Protein AF-A0A7S1G397-F1 (afdb_monomer_lite)

Radius of gyration: 20.43 Å; chains: 1; bounding box: 47×47×56 Å

Foldseek 3Di:
DCLVVVLVVLVVQVVVVHAAAEEDEPPKDFPVVCVVCVVPAADPVSAGEDDPVSLVVVLVVLLVVCVSPVSHQAYEYDQPPGDCPVVVRMDHHHNCVPPDDLVVVLVSLQVNLQSSCCRACVVSVHAYAYEQAHQPPPRQQDLVSVCSNPVSHDEDPRYEYEHEQFSHFQDPQGAGRPNALDDDYAYEYEEEQLPPPPCSLPDDDACQCCQAQRDCVNDPPRRDHCVVRLPRPNYDYYDYNLHDGPDDDPDDPDDSPSSQLSVQLCCVCVVVSNPQPSQLSSLVSCCVRVVDDSVPDPRDD

Structure (mmCIF, N/CA/C/O backbone):
data_AF-A0A7S1G397-F1
#
_entry.id   AF-A0A7S1G397-F1
#
loop_
_atom_site.group_PDB
_atom_site.id
_atom_site.type_symbol
_atom_site.label_atom_id
_atom_site.label_alt_id
_atom_site.label_comp_id
_atom_site.label_asym_id
_atom_site.label_entity_id
_atom_site.label_seq_id
_atom_site.pdbx_PDB_ins_code
_atom_site.Cartn_x
_atom_site.Cartn_y
_atom_site.Cartn_z
_atom_site.occupancy
_atom_site.B_iso_or_equiv
_atom_site.auth_seq_id
_atom_site.auth_comp_id
_atom_site.auth_asym_id
_atom_site.auth_atom_id
_atom_site.pdbx_PDB_model_num
ATOM 1 N N . ALA A 1 1 ? 1.829 -27.858 -8.724 1.00 51.81 1 ALA A N 1
ATOM 2 C CA . ALA A 1 1 ? 2.443 -26.725 -9.451 1.00 51.81 1 ALA A CA 1
ATOM 3 C C . ALA A 1 1 ? 1.849 -25.428 -8.905 1.00 51.81 1 ALA A C 1
ATOM 5 O O . ALA A 1 1 ? 0.637 -25.400 -8.737 1.00 51.81 1 ALA A O 1
ATOM 6 N N . MET A 1 2 ? 2.656 -24.408 -8.581 1.00 57.28 2 MET A N 1
ATOM 7 C CA . MET A 1 2 ? 2.243 -23.203 -7.822 1.00 57.28 2 MET A CA 1
ATOM 8 C C . MET A 1 2 ? 0.931 -22.538 -8.285 1.00 57.28 2 MET A C 1
ATOM 10 O O . MET A 1 2 ? 0.184 -22.051 -7.442 1.00 57.28 2 MET A O 1
ATOM 14 N N . GLY A 1 3 ? 0.593 -22.595 -9.581 1.00 63.75 3 GLY A N 1
ATOM 15 C CA . GLY A 1 3 ? -0.668 -22.051 -10.109 1.00 63.75 3 GLY A CA 1
ATOM 16 C C . GLY A 1 3 ? -1.933 -22.643 -9.473 1.00 63.75 3 GLY A C 1
ATOM 17 O O . GLY A 1 3 ? -2.857 -21.898 -9.183 1.00 63.75 3 GLY A O 1
ATOM 18 N N . VAL A 1 4 ? -1.935 -23.941 -9.133 1.00 71.12 4 VAL A N 1
ATOM 19 C CA . VAL A 1 4 ? -3.068 -24.586 -8.432 1.00 71.12 4 VAL A CA 1
ATOM 20 C C . VAL A 1 4 ? -3.283 -23.970 -7.042 1.00 71.12 4 VAL A C 1
ATOM 22 O O . VAL A 1 4 ? -4.409 -23.907 -6.559 1.00 71.12 4 VAL A O 1
ATOM 25 N N . GLY A 1 5 ? -2.212 -23.490 -6.400 1.00 89.25 5 GLY A N 1
ATOM 26 C CA . GLY A 1 5 ? -2.283 -22.841 -5.092 1.00 89.25 5 GLY A CA 1
ATOM 27 C C . GLY A 1 5 ? -2.899 -21.443 -5.153 1.00 89.25 5 GLY A C 1
ATOM 28 O O . GLY A 1 5 ? -3.725 -21.119 -4.301 1.00 89.25 5 GLY A O 1
ATOM 29 N N . ILE A 1 6 ? -2.534 -20.651 -6.168 1.00 91.75 6 ILE A N 1
ATOM 30 C CA . ILE A 1 6 ? -3.067 -19.295 -6.378 1.00 91.75 6 ILE A CA 1
ATOM 31 C C . ILE A 1 6 ? -4.538 -19.362 -6.796 1.00 91.75 6 ILE A C 1
ATOM 33 O O . ILE A 1 6 ? -5.366 -18.716 -6.161 1.00 91.75 6 ILE A O 1
ATOM 37 N N . ASP A 1 7 ? -4.885 -20.208 -7.773 1.00 94.75 7 ASP A N 1
ATOM 38 C CA . ASP A 1 7 ? -6.275 -20.395 -8.215 1.00 94.75 7 ASP A CA 1
ATOM 39 C C . ASP A 1 7 ? -7.179 -20.816 -7.033 1.00 94.75 7 ASP A C 1
ATOM 41 O O . ASP A 1 7 ? -8.273 -20.284 -6.841 1.00 94.75 7 ASP A O 1
ATOM 45 N N . ALA A 1 8 ? -6.692 -21.714 -6.167 1.00 95.62 8 ALA A N 1
ATOM 46 C CA . ALA A 1 8 ? -7.412 -22.112 -4.959 1.00 95.62 8 ALA A CA 1
ATOM 47 C C . ALA A 1 8 ? -7.496 -20.995 -3.901 1.00 95.62 8 ALA A C 1
ATOM 49 O O . ALA A 1 8 ? -8.475 -20.939 -3.161 1.00 95.62 8 ALA A O 1
ATOM 50 N N . ALA A 1 9 ? -6.485 -20.128 -3.784 1.00 94.81 9 ALA A N 1
ATOM 51 C CA . ALA A 1 9 ? -6.515 -18.992 -2.862 1.00 94.81 9 ALA A CA 1
ATOM 52 C C . ALA A 1 9 ? -7.550 -17.946 -3.291 1.00 94.81 9 ALA A C 1
ATOM 54 O O . ALA A 1 9 ? -8.346 -17.522 -2.455 1.00 94.81 9 ALA A O 1
ATOM 55 N N . ILE A 1 10 ? -7.596 -17.633 -4.589 1.00 97.12 10 ILE A N 1
ATOM 56 C CA . ILE A 1 10 ? -8.613 -16.771 -5.201 1.00 97.12 10 ILE A CA 1
ATOM 57 C C . ILE A 1 10 ? -10.009 -17.339 -4.925 1.00 97.12 10 ILE A C 1
ATOM 59 O O . ILE A 1 10 ? -10.848 -16.666 -4.333 1.00 97.12 10 ILE A O 1
ATOM 63 N N . ALA A 1 11 ? -10.237 -18.615 -5.256 1.00 97.12 11 ALA A N 1
ATOM 64 C CA . ALA A 1 11 ? -11.539 -19.248 -5.055 1.00 97.12 11 ALA A CA 1
ATOM 65 C C . ALA A 1 11 ? -11.987 -19.234 -3.583 1.00 97.12 11 ALA A C 1
ATOM 67 O O . ALA A 1 11 ? -13.161 -19.002 -3.299 1.00 97.12 11 ALA A O 1
ATOM 68 N N . ARG A 1 12 ? -11.065 -19.454 -2.632 1.00 97.12 12 ARG A N 1
ATOM 69 C CA . ARG A 1 12 ? -11.372 -19.375 -1.194 1.00 97.12 12 ARG A CA 1
ATOM 70 C C . ARG A 1 12 ? -11.740 -17.959 -0.752 1.00 97.12 12 ARG A C 1
ATOM 72 O O . ARG A 1 12 ? -12.672 -17.819 0.032 1.00 97.12 12 ARG A O 1
ATOM 79 N N . ALA A 1 13 ? -11.023 -16.943 -1.230 1.00 97.38 13 ALA A N 1
ATOM 80 C CA . ALA A 1 13 ? -11.313 -15.545 -0.916 1.00 97.38 13 ALA A CA 1
ATOM 81 C C . ALA A 1 13 ? -12.704 -15.146 -1.428 1.00 97.38 13 ALA A C 1
ATOM 83 O O . ALA A 1 13 ? -13.550 -14.705 -0.651 1.00 97.38 13 ALA A O 1
ATOM 84 N N . HIS A 1 14 ? -12.994 -15.435 -2.698 1.00 98.00 14 HIS A N 1
ATOM 85 C CA . HIS A 1 14 ? -14.296 -15.140 -3.299 1.00 98.00 14 HIS A CA 1
ATOM 86 C C . HIS A 1 14 ? -15.441 -15.915 -2.639 1.00 98.00 14 HIS A C 1
ATOM 88 O O . HIS A 1 14 ? -16.502 -15.344 -2.403 1.00 98.00 14 HIS A O 1
ATOM 94 N N . ALA A 1 15 ? -15.229 -17.179 -2.255 1.00 98.12 15 ALA A N 1
ATOM 95 C CA . ALA A 1 15 ? -16.216 -17.953 -1.495 1.00 98.12 15 ALA A CA 1
ATOM 96 C C . ALA A 1 15 ? -16.501 -17.365 -0.099 1.00 98.12 15 ALA A C 1
ATOM 98 O O . ALA A 1 15 ? -17.592 -17.556 0.434 1.00 98.12 15 ALA A O 1
ATOM 99 N N . ALA A 1 16 ? -15.540 -16.642 0.484 1.00 97.88 16 ALA A N 1
ATOM 100 C CA . ALA A 1 16 ? -15.705 -15.898 1.730 1.00 97.88 16 ALA A CA 1
ATOM 101 C C . ALA A 1 16 ? -16.249 -14.469 1.522 1.00 97.88 16 ALA A C 1
ATOM 103 O O . ALA A 1 16 ? -16.445 -13.750 2.499 1.00 97.88 16 ALA A O 1
ATOM 104 N N . GLY A 1 17 ? -16.506 -14.056 0.274 1.00 97.81 17 GLY A N 1
ATOM 105 C CA . GLY A 1 17 ? -17.025 -12.730 -0.059 1.00 97.81 17 GLY A CA 1
ATOM 106 C C . GLY A 1 17 ? -15.993 -11.604 0.041 1.00 97.81 17 GLY A C 1
ATOM 107 O O . GLY A 1 17 ? -16.385 -10.457 0.240 1.00 97.81 17 GLY A O 1
ATOM 108 N N . VAL A 1 18 ? -14.696 -11.913 -0.071 1.00 96.81 18 VAL A N 1
ATOM 109 C CA . VAL A 1 18 ? -13.610 -10.920 -0.036 1.00 96.81 18 VAL A CA 1
ATOM 110 C C . VAL A 1 18 ? -12.779 -10.949 -1.317 1.00 96.81 18 VAL A C 1
ATOM 112 O O . VAL A 1 18 ? -12.624 -11.995 -1.947 1.00 96.81 18 VAL A O 1
ATOM 115 N N . GLU A 1 19 ? -12.236 -9.791 -1.684 1.00 97.12 19 GLU A N 1
ATOM 116 C CA . GLU A 1 19 ? -11.319 -9.641 -2.815 1.00 97.12 19 GLU A CA 1
ATOM 117 C C . GLU A 1 19 ? -9.952 -10.279 -2.513 1.00 97.12 19 GLU A C 1
ATOM 119 O O . GLU A 1 19 ? -9.508 -10.334 -1.361 1.00 97.12 19 GLU A O 1
ATOM 124 N N . PHE A 1 20 ? -9.263 -10.746 -3.554 1.00 97.06 20 PHE A N 1
ATOM 125 C CA . PHE A 1 20 ? -7.911 -11.286 -3.461 1.00 97.06 20 PHE A CA 1
ATOM 126 C C . PHE A 1 20 ? -6.911 -10.392 -4.200 1.00 97.06 20 PHE A C 1
ATOM 128 O O . PHE A 1 20 ? -6.827 -10.384 -5.432 1.00 97.06 20 PHE A O 1
ATOM 135 N N . VAL A 1 21 ? -6.113 -9.668 -3.415 1.00 96.94 21 VAL A N 1
ATOM 136 C CA . VAL A 1 21 ? -5.087 -8.729 -3.880 1.00 96.94 21 VAL A CA 1
ATOM 137 C C . VAL A 1 21 ? -3.727 -9.172 -3.324 1.00 96.94 21 VAL A C 1
ATOM 139 O O . VAL A 1 21 ? -3.461 -8.970 -2.137 1.00 96.94 21 VAL A O 1
ATOM 142 N N . PRO A 1 22 ? -2.857 -9.814 -4.123 1.00 93.62 22 PRO A N 1
ATOM 143 C CA . PRO A 1 22 ? -1.530 -10.200 -3.672 1.00 93.62 22 PRO A CA 1
ATOM 144 C C . PRO A 1 22 ? -0.628 -8.977 -3.480 1.00 93.62 22 PRO A C 1
ATOM 146 O O . PRO A 1 22 ? -0.634 -8.037 -4.277 1.00 93.62 22 PRO A O 1
ATOM 149 N N . PHE A 1 23 ? 0.190 -9.038 -2.432 1.00 91.38 23 PHE A N 1
ATOM 150 C CA . PHE A 1 23 ? 1.338 -8.158 -2.251 1.00 91.38 23 PHE A CA 1
ATOM 151 C C . PHE A 1 23 ? 2.453 -8.619 -3.199 1.00 91.38 23 PHE A C 1
ATOM 153 O O . PHE A 1 23 ? 2.843 -9.787 -3.156 1.00 91.38 23 PHE A O 1
ATOM 160 N N . ILE A 1 24 ? 2.980 -7.714 -4.022 1.00 90.81 24 ILE A N 1
ATOM 161 C CA . ILE A 1 24 ? 4.084 -7.975 -4.948 1.00 90.81 24 ILE A CA 1
ATOM 162 C C . ILE A 1 24 ? 5.183 -6.919 -4.821 1.00 90.81 24 ILE A C 1
ATOM 164 O O . ILE A 1 24 ? 4.920 -5.751 -4.524 1.00 90.81 24 ILE A O 1
ATOM 168 N N . ASP A 1 25 ? 6.412 -7.342 -5.101 1.00 91.50 25 ASP A N 1
ATOM 169 C CA . ASP A 1 25 ? 7.555 -6.451 -5.251 1.00 91.50 25 ASP A CA 1
ATOM 170 C C . ASP A 1 25 ? 7.791 -6.139 -6.725 1.00 91.50 25 ASP A C 1
ATOM 172 O O . ASP A 1 25 ? 7.832 -7.047 -7.550 1.00 91.50 25 ASP A O 1
ATOM 176 N N . GLU A 1 26 ? 8.001 -4.865 -7.043 1.00 92.31 26 GLU A N 1
ATOM 177 C CA . GLU A 1 26 ? 8.394 -4.409 -8.377 1.00 92.31 26 GLU A CA 1
ATOM 178 C C . GLU A 1 26 ? 9.523 -3.366 -8.268 1.00 92.31 26 GLU A C 1
ATOM 180 O O . GLU A 1 26 ? 9.536 -2.532 -7.380 1.00 92.31 26 GLU A O 1
ATOM 185 N N . LEU A 1 27 ? 10.545 -3.328 -9.112 1.00 93.12 27 LEU A N 1
ATOM 186 C CA . LEU A 1 27 ? 10.762 -4.115 -10.318 1.00 93.12 27 LEU A CA 1
ATOM 187 C C . LEU A 1 27 ? 11.465 -5.416 -9.962 1.00 93.12 27 LEU A C 1
ATOM 189 O O . LEU A 1 27 ? 12.608 -5.394 -9.493 1.00 93.12 27 LEU A O 1
ATOM 193 N N . VAL A 1 28 ? 10.796 -6.537 -10.211 1.00 94.94 28 VAL A N 1
ATOM 194 C CA . VAL A 1 28 ? 11.346 -7.871 -9.969 1.00 94.94 28 VAL A CA 1
ATOM 195 C C . VAL A 1 28 ? 11.130 -8.727 -11.204 1.00 94.94 28 VAL A C 1
ATOM 197 O O . VAL A 1 28 ? 10.007 -8.887 -11.669 1.00 94.94 28 VAL A O 1
ATOM 200 N N . PHE A 1 29 ? 12.212 -9.317 -11.714 1.00 96.25 29 PHE A N 1
ATOM 201 C CA . PHE A 1 29 ? 12.170 -10.192 -12.882 1.00 96.25 29 PHE A CA 1
ATOM 202 C C . PHE A 1 29 ? 12.874 -11.522 -12.602 1.00 96.25 29 PHE A C 1
ATOM 204 O O . PHE A 1 29 ? 13.784 -11.588 -11.767 1.00 96.25 29 PHE A O 1
ATOM 211 N N . PRO A 1 30 ? 12.519 -12.603 -13.321 1.00 96.06 30 PRO A N 1
ATOM 212 C CA . PRO A 1 30 ? 13.316 -13.818 -13.311 1.00 96.06 30 PRO A CA 1
ATOM 213 C C . PRO A 1 30 ? 14.753 -13.525 -13.761 1.00 96.06 30 PRO A C 1
ATOM 215 O O . PRO A 1 30 ? 14.968 -12.858 -14.774 1.00 96.06 30 PRO A O 1
ATOM 218 N N . LYS A 1 31 ? 15.745 -14.109 -13.085 1.00 96.69 31 LYS A N 1
ATOM 219 C CA . LYS A 1 31 ? 17.176 -13.959 -13.418 1.00 96.69 31 LYS A CA 1
ATOM 220 C C . LYS A 1 31 ? 17.487 -14.291 -14.879 1.00 96.69 31 LYS A C 1
ATOM 222 O O . LYS A 1 31 ? 18.350 -13.674 -15.490 1.00 96.69 31 LYS A O 1
ATOM 227 N N . ALA A 1 32 ? 16.762 -15.246 -15.467 1.00 97.50 32 ALA A N 1
ATOM 228 C CA . ALA A 1 32 ? 16.905 -15.593 -16.881 1.00 97.50 32 ALA A CA 1
ATOM 229 C C . ALA A 1 32 ? 16.475 -14.451 -17.822 1.00 97.50 32 ALA A C 1
ATOM 231 O O . ALA A 1 32 ? 17.115 -14.241 -18.849 1.00 97.50 32 ALA A O 1
ATOM 232 N N . VAL A 1 33 ? 15.430 -13.694 -17.462 1.00 97.62 33 VAL A N 1
ATOM 233 C CA . VAL A 1 33 ? 14.992 -12.506 -18.213 1.00 97.62 33 VAL A CA 1
ATOM 234 C C . VAL A 1 33 ? 16.038 -11.405 -18.076 1.00 97.62 33 VAL A C 1
ATOM 236 O O . VAL A 1 33 ? 16.472 -10.852 -19.083 1.00 97.62 33 VAL A O 1
ATOM 239 N N . VAL A 1 34 ? 16.521 -11.139 -16.859 1.00 97.44 34 VAL A N 1
ATOM 240 C CA . VAL A 1 34 ? 17.566 -10.125 -16.647 1.00 97.44 34 VAL A CA 1
ATOM 241 C C . VAL A 1 34 ? 18.843 -10.472 -17.413 1.00 97.44 34 VAL A C 1
ATOM 243 O O . VAL A 1 34 ? 19.410 -9.609 -18.077 1.00 97.44 34 VAL A O 1
ATOM 246 N N . ALA A 1 35 ? 19.256 -11.742 -17.414 1.00 97.50 35 ALA A N 1
ATOM 247 C CA . ALA A 1 35 ? 20.401 -12.206 -18.191 1.00 97.50 35 ALA A CA 1
ATOM 248 C C . ALA A 1 35 ? 20.200 -12.032 -19.707 1.00 97.50 35 ALA A C 1
ATOM 250 O O . ALA A 1 35 ? 21.126 -11.602 -20.392 1.00 97.50 35 ALA A O 1
ATOM 251 N N . ALA A 1 36 ? 19.004 -12.328 -20.227 1.00 97.94 36 ALA A N 1
ATOM 252 C CA . ALA A 1 36 ? 18.694 -12.212 -21.653 1.00 97.94 36 ALA A CA 1
ATOM 253 C C . ALA A 1 36 ? 18.656 -10.756 -22.152 1.00 97.94 36 ALA A C 1
ATOM 255 O O . ALA A 1 36 ? 19.003 -10.499 -23.301 1.00 97.94 36 ALA A O 1
ATOM 256 N N . PHE A 1 37 ? 18.263 -9.809 -21.296 1.00 97.62 37 PHE A N 1
ATOM 257 C CA . PHE A 1 37 ? 18.119 -8.388 -21.642 1.00 97.62 37 PHE A CA 1
ATOM 258 C C . PHE A 1 37 ? 19.178 -7.485 -20.995 1.00 97.62 37 PHE A C 1
ATOM 260 O O . PHE A 1 37 ? 19.032 -6.262 -21.005 1.00 97.62 37 PHE A O 1
ATOM 267 N N . LYS A 1 38 ? 20.245 -8.060 -20.429 1.00 96.81 38 LYS A N 1
ATOM 268 C CA . LYS A 1 38 ? 21.211 -7.373 -19.558 1.00 96.81 38 LYS A CA 1
ATOM 269 C C . LYS A 1 38 ? 21.695 -6.031 -20.110 1.00 96.81 38 LYS A C 1
ATOM 271 O O . LYS A 1 38 ? 21.608 -5.017 -19.417 1.00 96.81 38 LYS A O 1
ATOM 276 N N . ASP A 1 39 ? 22.139 -6.003 -21.362 1.00 96.69 39 ASP A N 1
ATOM 277 C CA . ASP A 1 39 ? 22.673 -4.792 -22.002 1.00 96.69 39 ASP A CA 1
ATOM 278 C C . ASP A 1 39 ? 21.579 -3.723 -22.220 1.00 96.69 39 ASP A C 1
ATOM 280 O O . ASP A 1 39 ? 21.819 -2.510 -22.167 1.00 96.69 39 ASP A O 1
ATOM 284 N N . ASN A 1 40 ? 20.330 -4.156 -22.393 1.00 97.19 40 ASN A N 1
ATOM 285 C CA . ASN A 1 40 ? 19.180 -3.286 -22.615 1.00 97.19 40 ASN A CA 1
ATOM 286 C C . ASN A 1 40 ? 18.585 -2.718 -21.327 1.00 97.19 40 ASN A C 1
ATOM 288 O O . ASN A 1 40 ? 18.014 -1.628 -21.384 1.00 97.19 40 ASN A O 1
ATOM 292 N N . ILE A 1 41 ? 18.701 -3.422 -20.197 1.00 97.50 41 ILE A N 1
ATOM 293 C CA . ILE A 1 41 ? 17.968 -3.061 -18.975 1.00 97.50 41 ILE A CA 1
ATOM 294 C C . ILE A 1 41 ? 18.835 -2.812 -17.748 1.00 97.50 41 ILE A C 1
ATOM 296 O O . ILE A 1 41 ? 18.304 -2.308 -16.768 1.00 97.50 41 ILE A O 1
ATOM 300 N N . THR A 1 42 ? 20.137 -3.116 -17.757 1.00 97.12 42 THR A N 1
ATOM 301 C CA . THR A 1 42 ? 20.990 -2.889 -16.575 1.00 97.12 42 THR A CA 1
ATOM 302 C C . THR A 1 42 ? 21.884 -1.655 -16.687 1.00 97.12 42 THR A C 1
ATOM 304 O O . THR A 1 42 ? 22.220 -1.215 -17.787 1.00 97.12 42 THR A O 1
ATOM 307 N N . ASP A 1 43 ? 22.235 -1.042 -15.558 1.00 94.50 43 ASP A N 1
ATOM 308 C CA . ASP A 1 43 ? 23.272 -0.011 -15.476 1.00 94.50 43 ASP A CA 1
ATOM 309 C C . ASP A 1 43 ? 24.689 -0.624 -15.424 1.00 94.50 43 ASP A C 1
ATOM 311 O O . ASP A 1 43 ? 24.871 -1.842 -15.378 1.00 94.50 43 ASP A O 1
ATOM 315 N N . GLY A 1 44 ? 25.727 0.220 -15.383 1.00 91.50 44 GLY A N 1
ATOM 316 C CA . GLY A 1 44 ? 27.123 -0.237 -15.296 1.00 91.50 44 GLY A CA 1
ATOM 317 C C . GLY A 1 44 ? 27.480 -0.999 -14.008 1.00 91.50 44 GLY A C 1
ATOM 318 O O . GLY A 1 44 ? 28.593 -1.505 -13.891 1.00 91.50 44 GLY A O 1
ATOM 319 N N . LYS A 1 45 ? 26.562 -1.080 -13.037 1.00 93.44 45 LYS A N 1
ATOM 320 C CA . LYS A 1 45 ? 26.693 -1.837 -11.785 1.00 93.44 45 LYS A CA 1
ATOM 321 C C . LYS A 1 45 ? 25.805 -3.088 -11.774 1.00 93.44 45 LYS A C 1
ATOM 323 O O . LYS A 1 45 ? 25.748 -3.764 -10.750 1.00 93.44 45 LYS A O 1
ATOM 328 N N . GLY A 1 46 ? 25.136 -3.402 -12.885 1.00 92.62 46 GLY A N 1
ATOM 329 C CA . GLY A 1 46 ? 24.256 -4.560 -13.020 1.00 92.62 46 GLY A CA 1
ATOM 330 C C . GLY A 1 46 ? 22.875 -4.389 -12.385 1.00 92.62 46 GLY A C 1
ATOM 331 O O . GLY A 1 46 ? 22.161 -5.376 -12.254 1.00 92.62 46 GLY A O 1
ATOM 332 N N . ARG A 1 47 ? 22.480 -3.173 -11.987 1.00 94.25 47 ARG A N 1
ATOM 333 C CA . ARG A 1 47 ? 21.136 -2.899 -11.447 1.00 94.25 47 ARG A CA 1
ATOM 334 C C . ARG A 1 47 ? 20.158 -2.721 -12.588 1.00 94.25 47 ARG A C 1
ATOM 336 O O . ARG A 1 47 ? 20.521 -2.116 -13.593 1.00 94.25 47 ARG A O 1
ATOM 343 N N . ILE A 1 48 ? 18.917 -3.160 -12.424 1.00 96.19 48 ILE A N 1
ATOM 344 C CA . ILE A 1 48 ? 17.861 -2.894 -13.399 1.00 96.19 48 ILE A CA 1
ATOM 345 C C . ILE A 1 48 ? 17.587 -1.385 -13.404 1.00 96.19 48 ILE A C 1
ATOM 347 O O . ILE A 1 48 ? 17.198 -0.810 -12.388 1.00 96.19 48 ILE A O 1
ATOM 351 N N . ARG A 1 49 ? 17.810 -0.737 -14.546 1.00 96.00 49 ARG A N 1
ATOM 352 C CA . ARG A 1 49 ? 17.556 0.688 -14.767 1.00 96.00 49 ARG A CA 1
ATOM 353 C C . ARG A 1 49 ? 16.152 0.877 -15.327 1.00 96.00 49 ARG A C 1
ATOM 355 O O . ARG A 1 49 ? 15.718 0.108 -16.188 1.00 96.00 49 ARG A O 1
ATOM 362 N N . TRP A 1 50 ? 15.458 1.929 -14.911 1.00 96.75 50 TRP A N 1
ATOM 363 C CA . TRP A 1 50 ? 14.198 2.289 -15.551 1.00 96.75 50 TRP A CA 1
ATOM 364 C C . TRP A 1 50 ? 14.443 2.851 -16.960 1.00 96.75 50 TRP A C 1
ATOM 366 O O . TRP A 1 50 ? 15.191 3.812 -17.142 1.00 96.75 50 TRP A O 1
ATOM 376 N N . CYS A 1 51 ? 13.857 2.216 -17.974 1.00 97.19 51 CYS A N 1
ATOM 377 C CA . CYS A 1 51 ? 13.921 2.618 -19.380 1.00 97.19 51 CYS A CA 1
ATOM 378 C C . CYS A 1 51 ? 12.783 1.944 -20.167 1.00 97.19 51 CYS A C 1
ATOM 380 O O . CYS A 1 51 ? 12.115 1.054 -19.645 1.00 97.19 51 CYS A O 1
ATOM 382 N N . ASN A 1 52 ? 12.603 2.294 -21.445 1.00 98.00 52 ASN A N 1
ATOM 383 C CA . ASN A 1 52 ? 11.545 1.712 -22.286 1.00 98.00 52 ASN A CA 1
ATOM 384 C C . ASN A 1 52 ? 11.600 0.176 -22.387 1.00 98.00 52 ASN A C 1
ATOM 386 O O . ASN A 1 52 ? 10.556 -0.462 -22.458 1.00 98.00 52 ASN A O 1
ATOM 390 N N . ALA A 1 53 ? 12.796 -0.425 -22.389 1.00 98.12 53 ALA A N 1
ATOM 391 C CA . ALA A 1 53 ? 12.931 -1.883 -22.431 1.00 98.12 53 ALA A CA 1
ATOM 392 C C . ALA A 1 53 ? 12.467 -2.528 -21.114 1.00 98.12 53 ALA A C 1
ATOM 394 O O . ALA A 1 53 ? 11.696 -3.483 -21.139 1.00 98.12 53 ALA A O 1
ATOM 395 N N . THR A 1 54 ? 12.865 -1.967 -19.970 1.00 98.19 54 THR A N 1
ATOM 396 C CA . THR A 1 54 ? 12.399 -2.402 -18.644 1.00 98.19 54 THR A CA 1
ATOM 397 C C . THR A 1 54 ? 10.889 -2.216 -18.492 1.00 98.19 54 THR A C 1
ATOM 399 O O . THR A 1 54 ? 10.210 -3.112 -18.002 1.00 98.19 54 THR A O 1
ATOM 402 N N . ALA A 1 55 ? 10.352 -1.089 -18.968 1.00 98.31 55 ALA A N 1
ATOM 403 C CA . ALA A 1 55 ? 8.919 -0.819 -18.977 1.00 98.31 55 ALA A CA 1
ATOM 404 C C . ALA A 1 55 ? 8.151 -1.866 -19.796 1.00 98.31 55 ALA A C 1
ATOM 406 O O . ALA A 1 55 ? 7.185 -2.431 -19.300 1.00 98.31 55 ALA A O 1
ATOM 407 N N . ALA A 1 56 ? 8.620 -2.202 -21.003 1.00 98.38 56 ALA A N 1
ATOM 408 C CA . ALA A 1 56 ? 7.992 -3.231 -21.830 1.00 98.38 56 ALA A CA 1
ATOM 409 C C . ALA A 1 56 ? 8.005 -4.620 -21.164 1.00 98.38 56 ALA A C 1
ATOM 411 O O . ALA A 1 56 ? 7.030 -5.363 -21.275 1.00 98.38 56 ALA A O 1
ATOM 412 N N . LEU A 1 57 ? 9.081 -4.969 -20.447 1.00 98.44 57 LEU A N 1
ATOM 413 C CA . LEU A 1 57 ? 9.147 -6.215 -19.676 1.00 98.44 57 LEU A CA 1
ATOM 414 C C . LEU A 1 57 ? 8.160 -6.219 -18.504 1.00 98.44 57 LEU A C 1
ATOM 416 O O . LEU A 1 57 ? 7.476 -7.220 -18.306 1.00 98.44 57 LEU A O 1
ATOM 420 N N . LEU A 1 58 ? 8.052 -5.112 -17.762 1.00 98.19 58 LEU A N 1
ATOM 421 C CA . LEU A 1 58 ? 7.074 -4.968 -16.680 1.00 98.19 58 LEU A CA 1
ATOM 422 C C . LEU A 1 58 ? 5.640 -5.087 -17.211 1.00 98.19 58 LEU A C 1
ATOM 424 O O . LEU A 1 58 ? 4.834 -5.832 -16.663 1.00 98.19 58 LEU A O 1
ATOM 428 N N . GLU A 1 59 ? 5.328 -4.387 -18.301 1.00 98.56 59 GLU A N 1
ATOM 429 C CA . GLU A 1 59 ? 4.009 -4.433 -18.934 1.00 98.56 59 GLU A CA 1
ATOM 430 C C . GLU A 1 59 ? 3.665 -5.860 -19.388 1.00 98.56 59 GLU A C 1
ATOM 432 O O . GLU A 1 59 ? 2.563 -6.333 -19.119 1.00 98.56 59 GLU A O 1
ATOM 437 N N . ALA A 1 60 ? 4.612 -6.578 -20.004 1.00 98.38 60 ALA A N 1
ATOM 438 C CA . ALA A 1 60 ? 4.427 -7.972 -20.410 1.00 98.38 60 ALA A CA 1
ATOM 439 C C . ALA A 1 60 ? 4.269 -8.928 -19.213 1.00 98.38 60 ALA A C 1
ATOM 441 O O . ALA A 1 60 ? 3.448 -9.843 -19.266 1.00 98.38 60 ALA A O 1
ATOM 442 N N . GLN A 1 61 ? 5.027 -8.718 -18.130 1.00 97.81 61 GLN A N 1
ATOM 443 C CA . GLN A 1 61 ? 4.910 -9.488 -16.889 1.00 97.81 61 GLN A CA 1
ATOM 444 C C . GLN A 1 61 ? 3.521 -9.323 -16.266 1.00 97.81 61 GLN A C 1
ATOM 446 O O . GLN A 1 61 ? 2.857 -10.320 -15.982 1.00 97.81 61 GLN A O 1
ATOM 451 N N . LEU A 1 62 ? 3.059 -8.082 -16.097 1.00 98.12 62 LEU A N 1
ATOM 452 C CA . LEU A 1 62 ? 1.744 -7.788 -15.526 1.00 98.12 62 LEU A CA 1
ATOM 453 C C . LEU A 1 62 ? 0.615 -8.337 -16.405 1.00 98.12 62 LEU A C 1
ATOM 455 O O . LEU A 1 62 ? -0.312 -8.961 -15.892 1.00 98.12 62 LEU A O 1
ATOM 459 N N . ASP A 1 63 ? 0.719 -8.177 -17.726 1.00 98.25 63 ASP A N 1
ATOM 460 C CA . ASP A 1 63 ? -0.254 -8.728 -18.670 1.00 98.25 63 ASP A CA 1
ATOM 461 C C . ASP A 1 63 ? -0.347 -10.258 -18.557 1.00 98.25 63 ASP A C 1
ATOM 463 O O . ASP A 1 63 ? -1.442 -10.809 -18.439 1.00 98.25 63 ASP A O 1
ATOM 467 N N . ALA A 1 64 ? 0.798 -10.944 -18.473 1.00 97.38 64 ALA A N 1
ATOM 468 C CA . ALA A 1 64 ? 0.853 -12.391 -18.292 1.00 97.38 64 ALA A CA 1
ATOM 469 C C . ALA A 1 64 ? 0.280 -12.852 -16.939 1.00 97.38 64 ALA A C 1
ATOM 471 O O . ALA A 1 64 ? -0.384 -13.891 -16.883 1.00 97.38 64 ALA A O 1
ATOM 472 N N . VAL A 1 65 ? 0.503 -12.097 -15.855 1.00 96.19 65 VAL A N 1
ATOM 473 C CA . VAL A 1 65 ? -0.056 -12.397 -14.525 1.00 96.19 65 VAL A CA 1
ATOM 474 C C . VAL A 1 65 ? -1.582 -12.371 -14.564 1.00 96.19 65 VAL A C 1
ATOM 476 O O . VAL A 1 65 ? -2.211 -13.356 -14.173 1.00 96.19 65 VAL A O 1
ATOM 479 N N . PHE A 1 66 ? -2.186 -11.299 -15.079 1.00 97.75 66 PHE A N 1
ATOM 480 C CA . PHE A 1 66 ? -3.646 -11.181 -15.134 1.00 97.75 66 PHE A CA 1
ATOM 481 C C . PHE A 1 66 ? -4.280 -12.093 -16.189 1.00 97.75 66 PHE A C 1
ATOM 483 O O . PHE A 1 66 ? -5.371 -12.612 -15.961 1.00 97.75 66 PHE A O 1
ATOM 490 N N . ALA A 1 67 ? -3.579 -12.389 -17.287 1.00 96.75 67 ALA A N 1
ATOM 491 C CA . ALA A 1 67 ? -4.016 -13.403 -18.243 1.00 96.75 67 ALA A CA 1
ATOM 492 C C . ALA A 1 67 ? -4.027 -14.813 -17.627 1.00 96.75 67 ALA A C 1
ATOM 494 O O . ALA A 1 67 ? -4.943 -15.596 -17.885 1.00 96.75 67 ALA A O 1
ATOM 495 N N . ARG A 1 68 ? -3.032 -15.157 -16.792 1.00 96.38 68 ARG A N 1
ATOM 496 C CA . ARG A 1 68 ? -2.984 -16.461 -16.110 1.00 96.38 68 ARG A CA 1
ATOM 497 C C . ARG A 1 68 ? -3.964 -16.544 -14.942 1.00 96.38 68 ARG A C 1
ATOM 499 O O . ARG A 1 68 ? -4.511 -17.623 -14.710 1.00 96.38 68 ARG A O 1
ATOM 506 N N . PHE A 1 69 ? -4.164 -15.456 -14.208 1.00 97.06 69 PHE A N 1
ATOM 507 C CA . PHE A 1 69 ? -4.999 -15.408 -13.010 1.00 97.06 69 PHE A CA 1
ATOM 508 C C . PHE A 1 69 ? -6.081 -14.322 -13.136 1.00 97.06 69 PHE A C 1
ATOM 510 O O . PHE A 1 69 ? -6.052 -13.327 -12.409 1.00 97.06 69 PHE A O 1
ATOM 517 N N . PRO A 1 70 ? -7.079 -14.502 -14.023 1.00 96.38 70 PRO A N 1
ATOM 518 C CA . PRO A 1 70 ? -8.104 -13.482 -14.273 1.00 96.38 70 PRO A CA 1
ATOM 519 C C . PRO A 1 70 ? -8.992 -13.190 -13.052 1.00 96.38 70 PRO A C 1
ATOM 521 O O . PRO A 1 70 ? -9.650 -12.149 -12.998 1.00 96.38 70 PRO A O 1
ATOM 524 N N . GLY A 1 71 ? -9.009 -14.098 -12.070 1.00 97.25 71 GLY A N 1
ATOM 525 C CA . GLY A 1 71 ? -9.717 -13.931 -10.802 1.00 97.25 71 GLY A CA 1
ATOM 526 C C . GLY A 1 71 ? -8.988 -13.074 -9.759 1.00 97.25 71 GLY A C 1
ATOM 527 O O . GLY A 1 71 ? -9.561 -12.842 -8.707 1.00 97.25 71 GLY A O 1
ATOM 528 N N . LEU A 1 72 ? -7.760 -12.600 -10.009 1.00 98.00 72 LEU A N 1
ATOM 529 C CA . LEU A 1 72 ? -7.148 -11.583 -9.143 1.00 98.00 72 LEU A CA 1
ATOM 530 C C . LEU A 1 72 ? -7.954 -10.286 -9.220 1.00 98.00 72 LEU A C 1
ATOM 532 O O . LEU A 1 72 ? -8.335 -9.874 -10.315 1.00 98.00 72 LEU A O 1
ATOM 536 N N . ASP A 1 73 ? -8.172 -9.619 -8.091 1.00 98.56 73 ASP A N 1
ATOM 537 C CA . ASP A 1 73 ? -8.942 -8.365 -8.041 1.00 98.56 73 ASP A CA 1
ATOM 538 C C . ASP A 1 73 ? -8.046 -7.123 -8.165 1.00 98.56 73 ASP A C 1
ATOM 540 O O . ASP A 1 73 ? -8.499 -6.035 -8.521 1.00 98.56 73 ASP A O 1
ATOM 544 N N . GLY A 1 74 ? -6.743 -7.296 -7.958 1.00 98.31 74 GLY A N 1
ATOM 545 C CA . GLY A 1 74 ? -5.753 -6.235 -8.040 1.00 98.31 74 GLY A CA 1
ATOM 546 C C . GLY A 1 74 ? -4.359 -6.708 -7.671 1.00 98.31 74 GLY A C 1
ATOM 547 O O . GLY A 1 74 ? -4.114 -7.906 -7.571 1.00 98.31 74 GLY A O 1
ATOM 548 N N . ILE A 1 75 ? -3.464 -5.753 -7.443 1.00 98.12 75 ILE A N 1
ATOM 549 C CA . ILE A 1 75 ? -2.133 -5.955 -6.864 1.00 98.12 75 ILE A CA 1
ATOM 550 C C . ILE A 1 75 ? -1.831 -4.847 -5.860 1.00 98.12 75 ILE A C 1
ATOM 552 O O . ILE A 1 75 ? -2.233 -3.695 -6.040 1.00 98.12 75 ILE A O 1
ATOM 556 N N . LEU A 1 76 ? -1.078 -5.191 -4.823 1.00 96.25 76 LEU A N 1
ATOM 557 C CA . LEU A 1 76 ? -0.480 -4.230 -3.911 1.00 96.25 76 LEU A CA 1
ATOM 558 C C . LEU A 1 76 ? 1.026 -4.214 -4.147 1.00 96.25 76 LEU A C 1
ATOM 560 O O . LEU A 1 76 ? 1.681 -5.239 -4.007 1.00 96.25 76 LEU A O 1
ATOM 564 N N . VAL A 1 77 ? 1.560 -3.063 -4.549 1.00 95.06 77 VAL A N 1
ATOM 565 C CA . VAL A 1 77 ? 2.918 -2.945 -5.090 1.00 95.06 77 VAL A CA 1
ATOM 566 C C . VAL A 1 77 ? 3.843 -2.279 -4.084 1.00 95.06 77 VAL A C 1
ATOM 568 O O . VAL A 1 77 ? 3.593 -1.148 -3.664 1.00 95.06 77 VAL A O 1
ATOM 571 N N . ARG A 1 78 ? 4.949 -2.945 -3.745 1.00 92.00 78 ARG A N 1
ATOM 572 C CA . ARG A 1 78 ? 6.104 -2.349 -3.062 1.00 92.00 78 ARG A CA 1
ATOM 573 C C . ARG A 1 78 ? 7.253 -2.178 -4.051 1.00 92.00 78 ARG A C 1
ATOM 575 O O . ARG A 1 78 ? 7.576 -3.098 -4.792 1.00 92.00 78 ARG A O 1
ATOM 582 N N . THR A 1 79 ? 7.917 -1.023 -4.002 1.00 88.81 79 THR A N 1
ATOM 583 C CA . THR A 1 79 ? 9.066 -0.711 -4.869 1.00 88.81 79 THR A CA 1
ATOM 584 C C . THR A 1 79 ? 10.377 -0.455 -4.131 1.00 88.81 79 THR A C 1
ATOM 586 O O . THR A 1 79 ? 11.283 0.198 -4.644 1.00 88.81 79 THR A O 1
ATOM 589 N N . GLY A 1 80 ? 10.476 -0.982 -2.913 1.00 77.38 80 GLY A N 1
ATOM 590 C CA . GLY A 1 80 ? 11.608 -0.834 -2.003 1.00 77.38 80 GLY A CA 1
ATOM 591 C C . GLY A 1 80 ? 11.158 -1.013 -0.546 1.00 77.38 80 GLY A C 1
ATOM 592 O O . GLY A 1 80 ? 10.098 -0.517 -0.180 1.00 77.38 80 GLY A O 1
ATOM 593 N N . GLU A 1 81 ? 11.878 -1.733 0.317 1.00 79.88 81 GLU A N 1
ATOM 594 C CA . GLU A 1 81 ? 12.919 -2.728 0.022 1.00 79.88 81 GLU A CA 1
ATOM 595 C C . GLU A 1 81 ? 12.399 -3.829 -0.916 1.00 79.88 81 GLU A C 1
ATOM 597 O O . GLU A 1 81 ? 11.296 -4.337 -0.739 1.00 79.88 81 GLU A O 1
ATOM 602 N N . THR A 1 82 ? 13.186 -4.179 -1.937 1.00 84.50 82 THR A N 1
ATOM 603 C CA . THR A 1 82 ? 12.849 -5.257 -2.875 1.00 84.50 82 THR A CA 1
ATOM 604 C C . THR A 1 82 ? 13.359 -6.572 -2.305 1.00 84.50 82 THR A C 1
ATOM 606 O O . THR A 1 82 ? 14.571 -6.802 -2.261 1.00 84.50 82 THR A O 1
ATOM 609 N N . TYR A 1 83 ? 12.455 -7.432 -1.848 1.00 82.69 83 TYR A N 1
ATOM 610 C CA . TYR A 1 83 ? 12.826 -8.686 -1.220 1.00 82.69 83 TYR A CA 1
ATOM 611 C C . TYR A 1 83 ? 12.706 -9.842 -2.204 1.00 82.69 83 TYR A C 1
ATOM 613 O O . TYR A 1 83 ? 11.657 -10.098 -2.777 1.00 82.69 83 TYR A O 1
ATOM 621 N N . VAL A 1 84 ? 13.815 -10.563 -2.380 1.00 84.50 84 VAL A N 1
ATOM 622 C CA . VAL A 1 84 ? 13.886 -11.732 -3.271 1.00 84.50 84 VAL A CA 1
ATOM 623 C C . VAL A 1 84 ? 14.393 -12.992 -2.563 1.00 84.50 84 VAL A C 1
ATOM 625 O O . VAL A 1 84 ? 14.817 -13.949 -3.211 1.00 84.50 84 VAL A O 1
ATOM 628 N N . TYR A 1 85 ? 14.383 -13.007 -1.224 1.00 79.88 85 TYR A N 1
ATOM 629 C CA . TYR A 1 85 ? 14.907 -14.127 -0.430 1.00 79.88 85 TYR A CA 1
ATOM 630 C C . TYR A 1 85 ? 14.052 -15.400 -0.563 1.00 79.88 85 TYR A C 1
ATOM 632 O O . TYR A 1 85 ? 14.594 -16.503 -0.516 1.00 79.88 85 TYR A O 1
ATOM 640 N N . ASP A 1 86 ? 12.739 -15.265 -0.754 1.00 79.12 86 ASP A N 1
ATOM 641 C CA . ASP A 1 86 ? 11.776 -16.356 -0.952 1.00 79.12 86 ASP A CA 1
ATOM 642 C C . ASP A 1 86 ? 11.460 -16.599 -2.437 1.00 79.12 86 ASP A C 1
ATOM 644 O O . ASP A 1 86 ? 10.805 -17.580 -2.794 1.00 79.12 86 ASP A O 1
ATOM 648 N N . THR A 1 87 ? 12.025 -15.775 -3.322 1.00 86.50 87 THR A N 1
ATOM 649 C CA . THR A 1 87 ? 11.974 -15.921 -4.778 1.00 86.50 87 THR A CA 1
ATOM 650 C C . THR A 1 87 ? 13.386 -16.129 -5.354 1.00 86.50 87 THR A C 1
ATOM 652 O O . THR A 1 87 ? 13.884 -15.282 -6.098 1.00 86.50 87 THR A O 1
ATOM 655 N N . PRO A 1 88 ? 14.059 -17.268 -5.091 1.00 88.06 88 PRO A N 1
ATOM 656 C CA . PRO A 1 88 ? 15.498 -17.451 -5.355 1.00 88.06 88 PRO A CA 1
ATOM 657 C C . PRO A 1 88 ? 15.910 -17.340 -6.834 1.00 88.06 88 PRO A C 1
ATOM 659 O O . PRO A 1 88 ? 17.087 -17.130 -7.150 1.00 88.06 88 PRO A O 1
ATOM 662 N N . TYR A 1 89 ? 14.950 -17.476 -7.751 1.00 93.69 89 TYR A N 1
ATOM 663 C CA . TYR A 1 89 ? 15.142 -17.343 -9.198 1.00 93.69 89 TYR A CA 1
ATOM 664 C C . TYR A 1 89 ? 14.855 -15.938 -9.738 1.00 93.69 89 TYR A C 1
ATOM 666 O O . TYR A 1 89 ? 14.886 -15.753 -10.952 1.00 93.69 89 TYR A O 1
ATOM 674 N N . HIS A 1 90 ? 14.594 -14.968 -8.865 1.00 95.12 90 HIS A N 1
ATOM 675 C CA . HIS A 1 90 ? 14.324 -13.582 -9.226 1.00 95.12 90 HIS A CA 1
ATOM 676 C C . HIS A 1 90 ? 15.399 -12.651 -8.671 1.00 95.12 90 HIS A C 1
ATOM 678 O O . HIS A 1 90 ? 16.118 -12.984 -7.726 1.00 95.12 90 HIS A O 1
ATOM 684 N N . GLU A 1 91 ? 15.515 -11.491 -9.297 1.00 94.75 91 GLU A N 1
ATOM 685 C CA . GLU A 1 91 ? 16.293 -10.362 -8.810 1.00 94.75 91 GLU A CA 1
ATOM 686 C C . GLU A 1 91 ? 15.580 -9.060 -9.174 1.00 94.75 91 GLU A C 1
ATOM 688 O O . GLU A 1 91 ? 14.754 -9.019 -10.090 1.00 94.75 91 GLU A O 1
ATOM 693 N N . GLY A 1 92 ? 15.855 -8.010 -8.411 1.00 93.62 92 GLY A N 1
ATOM 694 C CA . GLY A 1 92 ? 15.100 -6.774 -8.501 1.00 93.62 92 GLY A CA 1
ATOM 695 C C . GLY A 1 92 ? 15.705 -5.654 -7.674 1.00 93.62 92 GLY A C 1
ATOM 696 O O . GLY A 1 92 ? 16.547 -5.881 -6.803 1.00 93.62 92 GLY A O 1
ATOM 697 N N . ASN A 1 93 ? 15.259 -4.438 -7.960 1.00 93.12 93 ASN A N 1
ATOM 698 C CA . ASN A 1 93 ? 15.598 -3.235 -7.214 1.00 93.12 93 ASN A CA 1
ATOM 699 C C . ASN A 1 93 ? 14.519 -2.164 -7.418 1.00 93.12 93 ASN A C 1
ATOM 701 O O . ASN A 1 93 ? 13.692 -2.264 -8.324 1.00 93.12 93 ASN A O 1
ATOM 705 N N . SER A 1 94 ? 14.576 -1.097 -6.616 1.00 91.94 94 SER A N 1
ATOM 706 C CA . SER A 1 94 ? 13.745 0.091 -6.840 1.00 91.94 94 SER A CA 1
ATOM 707 C C . SER A 1 94 ? 13.935 0.637 -8.267 1.00 91.94 94 SER A C 1
ATOM 709 O O . SER A 1 94 ? 15.085 0.706 -8.721 1.00 91.94 94 SER A O 1
ATOM 711 N N . PRO A 1 95 ? 12.870 1.098 -8.954 1.00 92.44 95 PRO A N 1
ATOM 712 C CA . PRO A 1 95 ? 12.972 1.831 -10.220 1.00 92.44 95 PRO A CA 1
ATOM 713 C C . PRO A 1 95 ? 13.968 2.997 -10.199 1.00 92.44 95 PRO A C 1
ATOM 715 O O . PRO A 1 95 ? 14.563 3.323 -11.226 1.00 92.44 95 PRO A O 1
ATOM 718 N N . THR A 1 96 ? 14.170 3.616 -9.034 1.00 92.50 96 THR A N 1
ATOM 719 C CA . THR A 1 96 ? 15.064 4.766 -8.843 1.00 92.50 96 THR A CA 1
ATOM 720 C C . THR A 1 96 ? 16.461 4.379 -8.351 1.00 92.50 96 THR A C 1
ATOM 722 O O . THR A 1 96 ? 17.276 5.249 -8.034 1.00 92.50 96 THR A O 1
ATOM 725 N N . ALA A 1 97 ? 16.789 3.084 -8.290 1.00 90.81 97 ALA A N 1
ATOM 726 C CA . ALA A 1 97 ? 18.083 2.627 -7.799 1.00 90.81 97 ALA A CA 1
ATOM 727 C C . ALA A 1 97 ? 19.244 3.207 -8.625 1.00 90.81 97 ALA A C 1
ATOM 729 O O . ALA A 1 97 ? 19.345 3.013 -9.832 1.00 90.81 97 ALA A O 1
ATOM 730 N N . GLY A 1 98 ? 20.169 3.895 -7.949 1.00 89.31 98 GLY A N 1
ATOM 731 C CA . GLY A 1 98 ? 21.314 4.537 -8.601 1.00 89.31 98 GLY A CA 1
ATOM 732 C C . GLY A 1 98 ? 21.008 5.860 -9.302 1.00 89.31 98 GLY A C 1
ATOM 733 O O . GLY A 1 98 ? 21.918 6.423 -9.905 1.00 89.31 98 GLY A O 1
ATOM 734 N N . VAL A 1 99 ? 19.780 6.370 -9.195 1.00 91.06 99 VAL A N 1
ATOM 735 C CA . VAL A 1 99 ? 19.379 7.670 -9.738 1.00 91.06 99 VAL A CA 1
ATOM 736 C C . VAL A 1 99 ? 19.538 8.735 -8.661 1.00 91.06 99 VAL A C 1
ATOM 738 O O . VAL A 1 99 ? 19.016 8.600 -7.556 1.00 91.06 99 VAL A O 1
ATOM 741 N N . SER A 1 100 ? 20.265 9.803 -8.978 1.00 89.88 100 SER A N 1
ATOM 742 C CA . SER A 1 100 ? 20.459 10.946 -8.084 1.00 89.88 100 SER A CA 1
ATOM 743 C C . SER A 1 100 ? 19.581 12.121 -8.501 1.00 89.88 100 SER A C 1
ATOM 745 O O . SER A 1 100 ? 19.438 12.396 -9.691 1.00 89.88 100 SER A O 1
ATOM 747 N N . GLY A 1 101 ? 19.063 12.845 -7.509 1.00 90.62 101 GLY A N 1
ATOM 748 C CA . GLY A 1 101 ? 18.274 14.057 -7.699 1.00 90.62 101 GLY A CA 1
ATOM 749 C C . GLY A 1 101 ? 16.773 13.791 -7.791 1.00 90.62 101 GLY A C 1
ATOM 750 O O . GLY A 1 101 ? 16.313 12.997 -8.614 1.00 90.62 101 GLY A O 1
ATOM 751 N N . ASP A 1 102 ? 16.015 14.517 -6.975 1.00 90.44 102 ASP A N 1
ATOM 752 C CA . ASP A 1 102 ? 14.577 14.309 -6.794 1.00 90.44 102 ASP A CA 1
ATOM 753 C C . ASP A 1 102 ? 13.803 14.425 -8.103 1.00 90.44 102 ASP A C 1
ATOM 755 O O . ASP A 1 102 ? 12.979 13.573 -8.398 1.00 90.44 102 ASP A O 1
ATOM 759 N N . ALA A 1 103 ? 14.116 15.410 -8.950 1.00 93.56 103 ALA A N 1
ATOM 760 C CA . ALA A 1 103 ? 13.415 15.599 -10.221 1.00 93.56 103 ALA A CA 1
ATOM 761 C C . ALA A 1 103 ? 13.513 14.372 -11.151 1.00 93.56 103 ALA A C 1
ATOM 763 O O . ALA A 1 103 ? 12.532 13.999 -11.794 1.00 93.56 103 ALA A O 1
ATOM 764 N N . ALA A 1 104 ? 14.681 13.722 -11.207 1.00 94.19 104 ALA A N 1
ATOM 765 C CA . ALA A 1 104 ? 14.877 12.527 -12.025 1.00 94.19 104 ALA A CA 1
ATOM 766 C C . ALA A 1 104 ? 14.149 11.312 -11.431 1.00 94.19 104 ALA A C 1
ATOM 768 O O . ALA A 1 104 ? 13.543 10.535 -12.166 1.00 94.19 104 ALA A O 1
ATOM 769 N N . GLN A 1 105 ? 14.171 11.166 -10.104 1.00 93.38 105 GLN A N 1
ATOM 770 C CA . GLN A 1 105 ? 13.445 10.102 -9.413 1.00 93.38 105 GLN A CA 1
ATOM 771 C C . GLN A 1 105 ? 11.925 10.272 -9.533 1.00 93.38 105 GLN A C 1
ATOM 773 O O . GLN A 1 105 ? 11.233 9.315 -9.867 1.00 93.38 105 GLN A O 1
ATOM 778 N N . VAL A 1 106 ? 11.414 11.492 -9.350 1.00 94.38 106 VAL A N 1
ATOM 779 C CA . VAL A 1 106 ? 10.003 11.852 -9.543 1.00 94.38 106 VAL A CA 1
ATOM 780 C C . VAL A 1 106 ? 9.552 11.498 -10.956 1.00 94.38 106 VAL A C 1
ATOM 782 O O . VAL A 1 106 ? 8.523 10.849 -11.112 1.00 94.38 106 VAL A O 1
ATOM 785 N N . ALA A 1 107 ? 10.331 11.847 -11.985 1.00 96.50 107 ALA A N 1
ATOM 786 C CA . ALA A 1 107 ? 9.993 11.505 -13.367 1.00 96.50 107 ALA A CA 1
ATOM 787 C C . ALA A 1 107 ? 9.882 9.984 -13.589 1.00 96.50 107 ALA A C 1
ATOM 789 O O . ALA A 1 107 ? 8.970 9.528 -14.279 1.00 96.50 107 ALA A O 1
ATOM 790 N N . ILE A 1 108 ? 10.770 9.196 -12.973 1.00 95.88 108 ILE A N 1
ATOM 791 C CA . ILE A 1 108 ? 10.712 7.728 -13.013 1.00 95.88 108 ILE A CA 1
ATOM 792 C C . ILE A 1 108 ? 9.462 7.212 -12.301 1.00 95.88 108 ILE A C 1
ATOM 794 O O . ILE A 1 108 ? 8.762 6.369 -12.859 1.00 95.88 108 ILE A O 1
ATOM 798 N N . TRP A 1 109 ? 9.158 7.723 -11.104 1.00 95.44 109 TRP A N 1
ATOM 799 C CA . TRP A 1 109 ? 7.965 7.319 -10.363 1.00 95.44 109 TRP A CA 1
ATOM 800 C C . TRP A 1 109 ? 6.677 7.624 -11.129 1.00 95.44 109 TRP A C 1
ATOM 802 O O . TRP A 1 109 ? 5.801 6.767 -11.231 1.00 95.44 109 TRP A O 1
ATOM 812 N N . VAL A 1 110 ? 6.579 8.818 -11.717 1.00 97.31 110 VAL A N 1
ATOM 813 C CA . VAL A 1 110 ? 5.438 9.207 -12.552 1.00 97.31 110 VAL A CA 1
ATOM 814 C C . VAL A 1 110 ? 5.271 8.233 -13.718 1.00 97.31 110 VAL A C 1
ATOM 816 O O . VAL A 1 110 ? 4.161 7.748 -13.940 1.00 97.31 110 VAL A O 1
ATOM 819 N N . ASP A 1 111 ? 6.347 7.907 -14.441 1.00 98.31 111 ASP A N 1
ATOM 820 C CA . ASP A 1 111 ? 6.273 7.017 -15.607 1.00 98.31 111 ASP A CA 1
ATOM 821 C C . ASP A 1 111 ? 5.915 5.572 -15.217 1.00 98.31 111 ASP A C 1
ATOM 823 O O . ASP A 1 111 ? 4.984 5.003 -15.793 1.00 98.31 111 ASP A O 1
ATOM 827 N N . VAL A 1 112 ? 6.568 4.988 -14.202 1.00 97.44 112 VAL A N 1
ATOM 828 C CA . VAL A 1 112 ? 6.276 3.604 -13.780 1.00 97.44 112 VAL A CA 1
ATOM 829 C C . VAL A 1 112 ? 4.842 3.458 -13.272 1.00 97.44 112 VAL A C 1
ATOM 831 O O . VAL A 1 112 ? 4.131 2.556 -13.714 1.00 97.44 112 VAL A O 1
ATOM 834 N N . ILE A 1 113 ? 4.362 4.375 -12.425 1.00 98.06 113 ILE A N 1
ATOM 835 C CA . ILE A 1 113 ? 2.999 4.299 -11.880 1.00 98.06 113 ILE A CA 1
ATOM 836 C C . ILE A 1 113 ? 1.969 4.534 -12.987 1.00 98.06 113 ILE A C 1
ATOM 838 O O . ILE A 1 113 ? 0.952 3.842 -13.035 1.00 98.06 113 ILE A O 1
ATOM 842 N N . THR A 1 114 ? 2.231 5.462 -13.914 1.00 98.62 114 THR A N 1
ATOM 843 C CA . THR A 1 114 ? 1.337 5.719 -15.055 1.00 98.62 114 THR A CA 1
ATOM 844 C C . THR A 1 114 ? 1.180 4.477 -15.929 1.00 98.62 114 THR A C 1
ATOM 846 O O . THR A 1 114 ? 0.059 4.138 -16.314 1.00 98.62 114 THR A O 1
ATOM 849 N N . ARG A 1 115 ? 2.272 3.755 -16.201 1.00 98.56 115 ARG A N 1
ATOM 850 C CA . ARG A 1 115 ? 2.238 2.515 -16.991 1.00 98.56 115 ARG A CA 1
ATOM 851 C C . ARG A 1 115 ? 1.550 1.372 -16.259 1.00 98.56 115 ARG A C 1
ATOM 853 O O . ARG A 1 115 ? 0.703 0.704 -16.846 1.00 98.56 115 ARG A O 1
ATOM 860 N N . VAL A 1 116 ? 1.847 1.183 -14.973 1.00 98.50 116 VAL A N 1
ATOM 861 C CA . VAL A 1 116 ? 1.179 0.165 -14.147 1.00 98.50 116 VAL A CA 1
ATOM 862 C C . VAL A 1 116 ? -0.322 0.445 -14.064 1.00 98.50 116 VAL A C 1
ATOM 864 O O . VAL A 1 116 ? -1.119 -0.462 -14.281 1.00 98.50 116 VAL A O 1
ATOM 867 N N . ARG A 1 117 ? -0.731 1.705 -13.869 1.00 98.56 117 ARG A N 1
ATOM 868 C CA . ARG A 1 117 ? -2.138 2.131 -13.938 1.00 98.56 117 ARG A CA 1
ATOM 869 C C . ARG A 1 117 ? -2.766 1.785 -15.295 1.00 98.56 117 ARG A C 1
ATOM 871 O O . ARG A 1 117 ? -3.861 1.234 -15.320 1.00 98.56 117 ARG A O 1
ATOM 878 N N . ALA A 1 118 ? -2.106 2.090 -16.412 1.00 98.62 118 ALA A N 1
ATOM 879 C CA . ALA A 1 118 ? -2.647 1.808 -17.745 1.00 98.62 118 ALA A CA 1
ATOM 880 C C . ALA A 1 118 ? -2.839 0.298 -17.996 1.00 98.62 118 ALA A C 1
ATOM 882 O O . ALA A 1 118 ? -3.873 -0.130 -18.507 1.00 98.62 118 ALA A O 1
ATOM 883 N N . ILE A 1 119 ? -1.877 -0.537 -17.597 1.00 98.44 119 ILE A N 1
ATOM 884 C CA . ILE A 1 119 ? -1.998 -1.992 -17.759 1.00 98.44 119 ILE A CA 1
ATOM 885 C C . ILE A 1 119 ? -3.024 -2.575 -16.786 1.00 98.44 119 ILE A C 1
ATOM 887 O O . ILE A 1 119 ? -3.951 -3.267 -17.194 1.00 98.44 119 ILE A O 1
ATOM 891 N N . VAL A 1 120 ? -2.885 -2.315 -15.494 1.00 98.62 120 VAL A N 1
ATOM 892 C CA . VAL A 1 120 ? -3.669 -3.022 -14.479 1.00 98.62 120 VAL A CA 1
ATOM 893 C C . VAL A 1 120 ? -5.078 -2.453 -14.373 1.00 98.62 120 VAL A C 1
ATOM 895 O O . VAL A 1 120 ? -6.053 -3.201 -14.447 1.00 98.62 120 VAL A O 1
ATOM 898 N N . CYS A 1 121 ? -5.200 -1.130 -14.268 1.00 98.75 121 CYS A N 1
ATOM 899 C CA . CYS A 1 121 ? -6.490 -0.486 -14.065 1.00 98.75 121 CYS A CA 1
ATOM 900 C C . CYS A 1 121 ? -7.296 -0.368 -15.358 1.00 98.75 121 CYS A C 1
ATOM 902 O O . CYS A 1 121 ? -8.477 -0.700 -15.360 1.00 98.75 121 CYS A O 1
ATOM 904 N N . GLU A 1 122 ? -6.689 0.110 -16.449 1.00 98.56 122 GLU A N 1
ATOM 905 C CA . GLU A 1 122 ? -7.438 0.394 -17.683 1.00 98.56 122 GLU A CA 1
ATOM 906 C C . GLU A 1 122 ? -7.592 -0.845 -18.569 1.00 98.56 122 GLU A C 1
ATOM 908 O O . GLU A 1 122 ? -8.696 -1.129 -19.030 1.00 98.56 122 GLU A O 1
ATOM 913 N N . ARG A 1 123 ? -6.512 -1.604 -18.805 1.00 98.31 123 ARG A N 1
ATOM 914 C CA . ARG A 1 123 ? -6.572 -2.794 -19.669 1.00 98.31 123 ARG A CA 1
ATOM 915 C C . ARG A 1 123 ? -7.211 -3.995 -18.972 1.00 98.31 123 ARG A C 1
ATOM 917 O O . ARG A 1 123 ? -8.059 -4.644 -19.577 1.00 98.31 123 ARG A O 1
ATOM 924 N N . HIS A 1 124 ? -6.808 -4.302 -17.738 1.00 98.44 124 HIS A N 1
ATOM 925 C CA . HIS A 1 124 ? -7.301 -5.489 -17.019 1.00 98.44 124 HIS A CA 1
ATOM 926 C C . HIS A 1 124 ? -8.493 -5.208 -16.094 1.00 98.44 124 HIS A C 1
ATOM 928 O O . HIS A 1 124 ? -9.137 -6.150 -15.632 1.00 98.44 124 HIS A O 1
ATOM 934 N N . GLY A 1 125 ? -8.826 -3.937 -15.838 1.00 98.56 125 GLY A N 1
ATOM 935 C CA . GLY A 1 125 ? -9.946 -3.572 -14.966 1.00 98.56 125 GLY A CA 1
ATOM 936 C C . GLY A 1 125 ? -9.722 -3.963 -13.504 1.00 98.56 125 GLY A C 1
ATOM 937 O O . GLY A 1 125 ? -10.684 -4.288 -12.810 1.00 98.56 125 GLY A O 1
ATOM 938 N N . LYS A 1 126 ? -8.463 -3.991 -13.048 1.00 98.69 126 LYS A N 1
ATOM 939 C CA . LYS A 1 126 ? -8.054 -4.456 -11.715 1.00 98.69 126 LYS A CA 1
ATOM 940 C C . LYS A 1 126 ? -7.505 -3.322 -10.859 1.00 98.69 126 LYS A C 1
ATOM 942 O O . LYS A 1 126 ? -7.105 -2.277 -11.364 1.00 98.69 126 LYS A O 1
ATOM 947 N N . GLN A 1 127 ? -7.496 -3.526 -9.548 1.00 98.69 127 GLN A N 1
ATOM 948 C CA . GLN A 1 127 ? -7.045 -2.522 -8.590 1.00 98.69 127 GLN A CA 1
ATOM 949 C C . GLN A 1 127 ? -5.515 -2.468 -8.485 1.00 98.69 127 GLN A C 1
ATOM 951 O O . GLN A 1 127 ? -4.832 -3.489 -8.557 1.00 98.69 127 GLN A O 1
ATOM 956 N N . VAL A 1 128 ? -4.973 -1.272 -8.268 1.00 98.75 128 VAL A N 1
ATOM 957 C CA . VAL A 1 128 ? -3.569 -1.054 -7.902 1.00 98.75 128 VAL A CA 1
ATOM 958 C C . VAL A 1 128 ? -3.530 -0.323 -6.576 1.00 98.75 128 VAL A C 1
ATOM 960 O O . VAL A 1 128 ? -4.033 0.793 -6.467 1.00 98.75 128 VAL A O 1
ATOM 963 N N . TYR A 1 129 ? -2.870 -0.930 -5.598 1.00 98.31 129 TYR A N 1
ATOM 964 C CA . TYR A 1 129 ? -2.508 -0.300 -4.337 1.00 98.31 129 TYR A CA 1
ATOM 965 C C . TYR A 1 129 ? -1.011 -0.016 -4.357 1.00 98.31 129 TYR A C 1
ATOM 967 O O . TYR A 1 129 ? -0.192 -0.875 -4.033 1.00 98.31 129 TYR A O 1
ATOM 975 N N . TRP A 1 130 ? -0.640 1.183 -4.793 1.00 97.38 130 TRP A N 1
ATOM 976 C CA . TRP A 1 130 ? 0.757 1.581 -4.886 1.00 97.38 130 TRP A CA 1
ATOM 977 C C . TRP A 1 130 ? 1.256 2.072 -3.534 1.00 97.38 130 TRP A C 1
ATOM 979 O O . TRP A 1 130 ? 0.769 3.083 -3.020 1.00 97.38 130 TRP A O 1
ATOM 989 N N . ARG A 1 131 ? 2.226 1.381 -2.937 1.00 94.75 131 ARG A N 1
ATOM 990 C CA . ARG A 1 131 ? 2.761 1.803 -1.645 1.00 94.75 131 ARG A CA 1
ATOM 991 C C . ARG A 1 131 ? 3.597 3.065 -1.781 1.00 94.75 131 ARG A C 1
ATOM 993 O O . ARG A 1 131 ? 4.561 3.128 -2.535 1.00 94.75 131 ARG A O 1
ATOM 1000 N N . ALA A 1 132 ? 3.251 4.044 -0.962 1.00 93.12 132 ALA A N 1
ATOM 1001 C CA . ALA A 1 132 ? 3.984 5.270 -0.719 1.00 93.12 132 ALA A CA 1
ATOM 1002 C C . ALA A 1 132 ? 5.132 5.036 0.288 1.00 93.12 132 ALA A C 1
ATOM 1004 O O . ALA A 1 132 ? 5.276 5.771 1.264 1.00 93.12 132 ALA A O 1
ATOM 1005 N N . TRP A 1 133 ? 5.908 3.969 0.083 1.00 88.38 133 TRP A N 1
ATOM 1006 C CA . TRP A 1 133 ? 7.016 3.556 0.944 1.00 88.38 133 TRP A CA 1
ATOM 1007 C C . TRP A 1 133 ? 8.264 3.291 0.106 1.00 88.38 133 TRP A C 1
ATOM 1009 O O . TRP A 1 133 ? 8.204 2.567 -0.886 1.00 88.38 133 TRP A O 1
ATOM 1019 N N . ASP A 1 134 ? 9.390 3.850 0.536 1.00 76.44 134 ASP A N 1
ATOM 1020 C CA . ASP A 1 134 ? 10.663 3.812 -0.191 1.00 76.44 134 ASP A CA 1
ATOM 1021 C C . ASP A 1 134 ? 11.882 3.573 0.712 1.00 76.44 134 ASP A C 1
ATOM 1023 O O . ASP A 1 134 ? 13.011 3.879 0.331 1.00 76.44 134 ASP A O 1
ATOM 1027 N N . SER A 1 135 ? 11.660 3.053 1.922 1.00 74.75 135 SER A N 1
ATOM 1028 C CA . SER A 1 135 ? 12.718 2.796 2.908 1.00 74.75 135 SER A CA 1
ATOM 1029 C C . SER A 1 135 ? 13.581 4.033 3.197 1.00 74.75 135 SER A C 1
ATOM 1031 O O . SER A 1 135 ? 14.809 3.965 3.209 1.00 74.75 135 SER A O 1
ATOM 1033 N N . PHE A 1 136 ? 12.911 5.161 3.470 1.00 64.38 136 PHE A N 1
ATOM 1034 C CA . PHE A 1 136 ? 13.504 6.454 3.847 1.00 64.38 136 PHE A CA 1
ATOM 1035 C C . PHE A 1 136 ? 14.303 7.163 2.741 1.00 64.38 136 PHE A C 1
ATOM 1037 O O . PHE A 1 136 ? 15.103 8.051 3.036 1.00 64.38 136 PHE A O 1
ATOM 1044 N N . ALA A 1 137 ? 14.091 6.813 1.472 1.00 62.09 137 ALA A N 1
ATOM 1045 C CA . ALA A 1 137 ? 14.793 7.429 0.345 1.00 62.09 137 ALA A CA 1
ATOM 1046 C C . ALA A 1 137 ? 14.228 8.803 -0.096 1.00 62.09 137 ALA A C 1
ATOM 1048 O O . ALA A 1 137 ? 14.720 9.368 -1.073 1.00 62.09 137 ALA A O 1
ATOM 1049 N N . GLY A 1 138 ? 13.267 9.369 0.648 1.00 65.06 138 GLY A N 1
ATOM 1050 C CA . GLY A 1 138 ? 12.727 10.725 0.464 1.00 65.06 138 GLY A CA 1
ATOM 1051 C C . GLY A 1 138 ? 11.221 10.792 0.179 1.00 65.06 138 GLY A C 1
ATOM 1052 O O . GLY A 1 138 ? 10.601 11.821 0.422 1.00 65.06 138 GLY A O 1
ATOM 1053 N N . TRP A 1 139 ? 10.604 9.697 -0.265 1.00 76.06 139 TRP A N 1
ATOM 1054 C CA . TRP A 1 139 ? 9.164 9.603 -0.493 1.00 76.06 139 TRP A CA 1
ATOM 1055 C C . TRP A 1 139 ? 8.384 9.498 0.813 1.00 76.06 139 TRP A C 1
ATOM 1057 O O . TRP A 1 139 ? 7.348 10.133 0.962 1.00 76.06 139 TRP A O 1
ATOM 1067 N N . SER A 1 140 ? 8.813 8.643 1.741 1.00 80.31 140 SER A N 1
ATOM 1068 C CA . SER A 1 140 ? 7.996 8.264 2.901 1.00 80.31 140 SER A CA 1
ATOM 1069 C C . SER A 1 140 ? 7.870 9.414 3.908 1.00 80.31 140 SER A C 1
ATOM 1071 O O . SER A 1 140 ? 8.840 9.756 4.576 1.00 80.31 140 SER A O 1
ATOM 1073 N N . GLY A 1 141 ? 6.670 9.984 4.058 1.00 84.88 141 GLY A N 1
ATOM 1074 C CA . GLY A 1 141 ? 6.381 11.018 5.061 1.00 84.88 141 GLY A CA 1
ATOM 1075 C C . GLY A 1 141 ? 6.523 12.477 4.601 1.00 84.88 141 GLY A C 1
ATOM 1076 O O . GLY A 1 141 ? 6.202 13.365 5.388 1.00 84.88 141 GLY A O 1
ATOM 1077 N N . ASP A 1 142 ? 6.930 12.745 3.354 1.00 90.88 142 ASP A N 1
ATOM 1078 C CA . ASP A 1 142 ? 6.981 14.094 2.762 1.00 90.88 142 ASP A CA 1
ATOM 1079 C C . ASP A 1 142 ? 5.743 14.363 1.869 1.00 90.88 142 ASP A C 1
ATOM 1081 O O . ASP A 1 142 ? 5.609 13.756 0.799 1.00 90.88 142 ASP A O 1
ATOM 1085 N N . PRO A 1 143 ? 4.809 15.255 2.262 1.00 92.69 143 PRO A N 1
ATOM 1086 C CA . PRO A 1 143 ? 3.643 15.599 1.442 1.00 92.69 143 PRO A CA 1
ATOM 1087 C C . PRO A 1 143 ? 3.987 16.283 0.114 1.00 92.69 143 PRO A C 1
ATOM 1089 O O . PRO A 1 143 ? 3.281 16.081 -0.872 1.00 92.69 143 PRO A O 1
ATOM 1092 N N . GLY A 1 144 ? 5.051 17.086 0.071 1.00 94.00 144 GLY A N 1
ATOM 1093 C CA . GLY A 1 144 ? 5.490 17.783 -1.134 1.00 94.00 144 GLY A CA 1
ATOM 1094 C C . GLY A 1 144 ? 6.051 16.812 -2.166 1.00 94.00 144 GLY A C 1
ATOM 1095 O O . GLY A 1 144 ? 5.642 16.849 -3.327 1.00 94.00 144 GLY A O 1
ATOM 1096 N N . TYR A 1 145 ? 6.917 15.887 -1.741 1.00 93.19 145 TYR A N 1
ATOM 1097 C CA . TYR A 1 145 ? 7.417 14.828 -2.623 1.00 93.19 145 TYR A CA 1
ATOM 1098 C C . TYR A 1 145 ? 6.271 13.937 -3.126 1.00 93.19 145 TYR A C 1
ATOM 1100 O O . TYR A 1 145 ? 6.174 13.667 -4.326 1.00 93.19 145 TYR A O 1
ATOM 1108 N N . TYR A 1 146 ? 5.356 13.539 -2.234 1.00 94.88 146 TYR A N 1
ATOM 1109 C CA . TYR A 1 146 ? 4.169 12.761 -2.597 1.00 94.88 146 TYR A CA 1
ATOM 1110 C C . TYR A 1 146 ? 3.334 13.453 -3.684 1.00 94.88 146 TYR A C 1
ATOM 1112 O O . TYR A 1 146 ? 2.959 12.819 -4.671 1.00 94.88 146 TYR A O 1
ATOM 1120 N N . LEU A 1 147 ? 3.065 14.755 -3.555 1.00 96.25 147 LEU A N 1
ATOM 1121 C CA . LEU A 1 147 ? 2.322 15.512 -4.567 1.00 96.25 147 LEU A CA 1
ATOM 1122 C C . LEU A 1 147 ? 3.102 15.655 -5.878 1.00 96.25 147 LEU A C 1
ATOM 1124 O O . LEU A 1 147 ? 2.521 15.463 -6.943 1.00 96.25 147 LEU A O 1
ATOM 1128 N N . ASN A 1 148 ? 4.415 15.896 -5.819 1.00 95.88 148 ASN A N 1
ATOM 1129 C CA . ASN A 1 148 ? 5.257 15.989 -7.015 1.00 95.88 148 ASN A CA 1
ATOM 1130 C C . ASN A 1 148 ? 5.197 14.724 -7.879 1.00 95.88 148 ASN A C 1
ATOM 1132 O O . ASN A 1 148 ? 5.290 14.822 -9.102 1.00 95.88 148 ASN A O 1
ATOM 1136 N N . VAL A 1 149 ? 5.016 13.548 -7.270 1.00 95.31 149 VAL A N 1
ATOM 1137 C CA . VAL A 1 149 ? 4.809 12.309 -8.028 1.00 95.31 149 VAL A CA 1
ATOM 1138 C C . VAL A 1 149 ? 3.347 12.078 -8.377 1.00 95.31 149 VAL A C 1
ATOM 1140 O O . VAL A 1 149 ? 3.036 11.689 -9.502 1.00 95.31 149 VAL A O 1
ATOM 1143 N N . THR A 1 150 ? 2.434 12.244 -7.426 1.00 97.06 150 THR A N 1
ATOM 1144 C CA . THR A 1 150 ? 1.055 11.784 -7.619 1.00 97.06 150 THR A CA 1
ATOM 1145 C C . THR A 1 150 ? 0.209 12.755 -8.439 1.00 97.06 150 THR A C 1
ATOM 1147 O O . THR A 1 150 ? -0.630 12.308 -9.224 1.00 97.06 150 THR A O 1
ATOM 1150 N N . ASP A 1 151 ? 0.439 14.067 -8.360 1.00 97.50 151 ASP A N 1
ATOM 1151 C CA . ASP A 1 151 ? -0.363 15.052 -9.094 1.00 97.50 151 ASP A CA 1
ATOM 1152 C C . ASP A 1 151 ? -0.211 14.988 -10.622 1.00 97.50 151 ASP A C 1
ATOM 1154 O O . ASP A 1 151 ? -1.219 15.153 -11.317 1.00 97.50 151 ASP A O 1
ATOM 1158 N N . PRO A 1 152 ? 0.969 14.696 -11.194 1.00 98.19 152 PRO A N 1
ATOM 1159 C CA . PRO A 1 152 ? 1.087 14.447 -12.630 1.00 98.19 152 PRO A CA 1
ATOM 1160 C C . PRO A 1 152 ? 0.290 13.230 -13.127 1.00 98.19 152 PRO A C 1
ATOM 1162 O O . PRO A 1 152 ? -0.062 13.166 -14.304 1.00 98.19 152 PRO A O 1
ATOM 1165 N N . ILE A 1 153 ? -0.029 12.273 -12.250 1.00 98.50 153 ILE A N 1
ATOM 1166 C CA . ILE A 1 153 ? -0.732 11.039 -12.613 1.00 98.50 153 ILE A CA 1
ATOM 1167 C C . ILE A 1 153 ? -2.245 11.299 -12.637 1.00 98.50 153 ILE A C 1
ATOM 1169 O O . ILE A 1 153 ? -2.826 11.866 -11.705 1.00 98.50 153 ILE A O 1
ATOM 1173 N N . ALA A 1 154 ? -2.915 10.872 -13.709 1.00 98.12 154 ALA A N 1
ATOM 1174 C CA . ALA A 1 154 ? -4.367 10.975 -13.818 1.00 98.12 154 ALA A CA 1
ATOM 1175 C C . ALA A 1 154 ? -5.061 10.048 -12.795 1.00 98.12 154 ALA A C 1
ATOM 1177 O O . ALA A 1 154 ? -4.728 8.860 -12.737 1.00 98.12 154 ALA A O 1
ATOM 1178 N N . PRO A 1 155 ? -6.042 10.534 -12.011 1.00 98.12 155 PRO A N 1
ATOM 1179 C CA . PRO A 1 155 ? -6.821 9.675 -11.124 1.00 98.12 155 PRO A CA 1
ATOM 1180 C C . PRO A 1 155 ? -7.504 8.527 -11.873 1.00 98.12 155 PRO A C 1
ATOM 1182 O O . PRO A 1 155 ? -7.847 8.637 -13.053 1.00 98.12 155 PRO A O 1
ATOM 1185 N N . HIS A 1 156 ? -7.715 7.415 -11.179 1.00 98.62 156 HIS A N 1
ATOM 1186 C CA . HIS A 1 156 ? -8.506 6.290 -11.668 1.00 98.62 156 HIS A CA 1
ATOM 1187 C C . HIS A 1 156 ? -9.263 5.670 -10.488 1.00 98.62 156 HIS A C 1
ATOM 1189 O O . HIS A 1 156 ? -8.668 5.543 -9.421 1.00 98.62 156 HIS A O 1
ATOM 1195 N N . PRO A 1 157 ? -10.531 5.241 -10.640 1.00 98.19 157 PRO A N 1
ATOM 1196 C CA . PRO A 1 157 ? -11.305 4.650 -9.539 1.00 98.19 157 PRO A CA 1
ATOM 1197 C C . PRO A 1 157 ? -10.706 3.355 -8.967 1.00 98.19 157 PRO A C 1
ATOM 1199 O O . PRO A 1 157 ? -11.078 2.951 -7.875 1.00 98.19 157 PRO A O 1
ATOM 1202 N N . LEU A 1 158 ? -9.791 2.720 -9.704 1.00 98.69 158 LEU A N 1
ATOM 1203 C CA . LEU A 1 158 ? -9.072 1.501 -9.309 1.00 98.69 158 LEU A CA 1
ATOM 1204 C C . LEU A 1 158 ? -7.609 1.756 -8.894 1.00 98.69 158 LEU A C 1
ATOM 1206 O O . LEU A 1 158 ? -6.880 0.802 -8.652 1.00 98.69 158 LEU A O 1
ATOM 1210 N N . LEU A 1 159 ? -7.153 3.015 -8.850 1.00 98.75 159 LEU A N 1
ATOM 1211 C CA . LEU A 1 159 ? -5.805 3.365 -8.392 1.00 98.75 159 LEU A CA 1
ATOM 1212 C C . LEU A 1 159 ? -5.867 3.965 -6.987 1.00 98.75 159 LEU A C 1
ATOM 1214 O O . LEU A 1 159 ? -6.511 4.991 -6.769 1.00 98.75 159 LEU A O 1
ATOM 1218 N N . TYR A 1 160 ? -5.126 3.354 -6.071 1.00 98.62 160 TYR A N 1
ATOM 1219 C CA . TYR A 1 160 ? -5.008 3.750 -4.679 1.00 98.62 160 TYR A CA 1
ATOM 1220 C C . TYR A 1 160 ? -3.537 3.919 -4.309 1.00 98.62 160 TYR A C 1
ATOM 1222 O O . TYR A 1 160 ? -2.683 3.148 -4.749 1.00 98.62 160 TYR A O 1
ATOM 1230 N N . PHE A 1 161 ? -3.252 4.882 -3.439 1.00 97.94 161 PHE A N 1
ATOM 1231 C CA . PHE A 1 161 ? -1.958 5.005 -2.779 1.00 97.94 161 PHE A CA 1
ATOM 1232 C C . PHE A 1 161 ? -2.042 4.483 -1.348 1.00 97.94 161 PHE A C 1
ATOM 1234 O O . PHE A 1 161 ? -2.883 4.907 -0.560 1.00 97.94 161 PHE A O 1
ATOM 1241 N N . SER A 1 162 ? -1.166 3.548 -1.010 1.00 96.69 162 SER A N 1
ATOM 1242 C CA . SER A 1 162 ? -1.095 2.945 0.315 1.00 96.69 162 SER A CA 1
ATOM 1243 C C . SER A 1 162 ? -0.056 3.674 1.157 1.00 96.69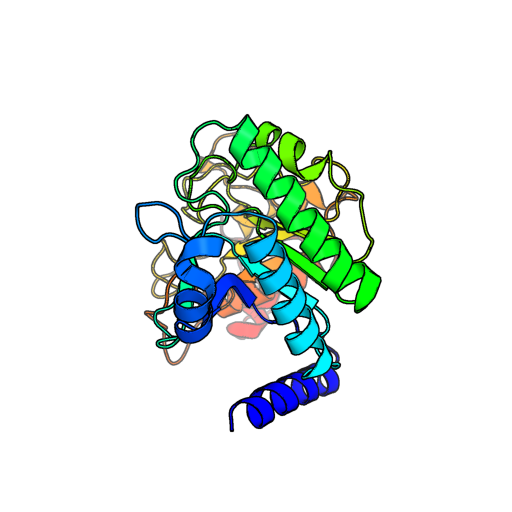 162 SER A C 1
ATOM 1245 O O . SER A 1 162 ? 1.124 3.665 0.818 1.00 96.69 162 SER A O 1
ATOM 1247 N N . VAL A 1 163 ? -0.494 4.361 2.212 1.00 96.19 163 VAL A N 1
ATOM 1248 C CA . VAL A 1 163 ? 0.322 5.314 2.979 1.00 96.19 163 VAL A CA 1
ATOM 1249 C C . VAL A 1 163 ? 0.311 4.916 4.453 1.00 96.19 163 VAL A C 1
ATOM 1251 O O . VAL A 1 163 ? -0.751 4.819 5.064 1.00 96.19 163 VAL A O 1
ATOM 1254 N N . LYS A 1 164 ? 1.487 4.700 5.054 1.00 95.06 164 LYS A N 1
ATOM 1255 C CA . LYS A 1 164 ? 1.609 4.401 6.491 1.00 95.06 164 LYS A CA 1
ATOM 1256 C C . LYS A 1 164 ? 1.039 5.534 7.344 1.00 95.06 164 LYS A C 1
ATOM 1258 O O . LYS A 1 164 ? 1.233 6.698 7.013 1.00 95.06 164 LYS A O 1
ATOM 1263 N N . HIS A 1 165 ? 0.393 5.201 8.465 1.00 94.31 165 HIS A N 1
ATOM 1264 C CA . HIS A 1 165 ? -0.057 6.205 9.442 1.00 94.31 165 HIS A CA 1
ATOM 1265 C C . HIS A 1 165 ? 1.101 6.964 10.111 1.00 94.31 165 HIS A C 1
ATOM 1267 O O . HIS A 1 165 ? 0.893 8.067 10.602 1.00 94.31 165 HIS A O 1
ATOM 1273 N N . THR A 1 166 ? 2.320 6.423 10.092 1.00 92.31 166 THR A N 1
ATOM 1274 C CA . THR A 1 166 ? 3.545 7.089 10.554 1.00 92.31 166 THR A CA 1
ATOM 1275 C C . THR A 1 166 ? 4.335 7.689 9.387 1.00 92.31 166 THR A C 1
ATOM 1277 O O . THR A 1 166 ? 4.352 7.147 8.280 1.00 92.31 166 THR A O 1
ATOM 1280 N N . ALA A 1 167 ? 4.997 8.825 9.616 1.00 89.94 167 ALA A N 1
ATOM 1281 C CA . ALA A 1 167 ? 5.835 9.550 8.655 1.00 89.94 167 ALA A CA 1
ATOM 1282 C C . ALA A 1 167 ? 7.212 8.876 8.476 1.00 89.94 167 ALA A C 1
ATOM 1284 O O . ALA A 1 167 ? 8.260 9.477 8.696 1.00 89.94 167 ALA A O 1
ATOM 1285 N N . GLY A 1 168 ? 7.191 7.588 8.145 1.00 88.94 168 GLY A N 1
ATOM 1286 C CA . GLY A 1 168 ? 8.340 6.705 8.002 1.00 88.94 168 GLY A CA 1
ATOM 1287 C C . GLY A 1 168 ? 7.930 5.292 8.401 1.00 88.94 168 GLY A C 1
ATOM 1288 O O . GLY A 1 168 ? 6.826 4.871 8.060 1.00 88.94 168 GLY A O 1
ATOM 1289 N N . ASP A 1 169 ? 8.792 4.531 9.077 1.00 90.12 169 ASP A N 1
ATOM 1290 C CA . ASP A 1 169 ? 8.387 3.192 9.523 1.00 90.12 169 ASP A CA 1
ATOM 1291 C C . ASP A 1 169 ? 7.489 3.217 10.768 1.00 90.12 169 ASP A C 1
ATOM 1293 O O . ASP A 1 169 ? 7.236 4.271 11.348 1.00 90.12 169 ASP A O 1
ATOM 1297 N N . PHE A 1 170 ? 6.977 2.064 11.189 1.00 91.75 170 PHE A N 1
ATOM 1298 C CA . PHE A 1 170 ? 5.996 1.941 12.273 1.00 91.75 170 PHE A CA 1
ATOM 1299 C C . PHE A 1 170 ? 6.567 2.114 13.695 1.00 91.75 170 PHE A C 1
ATOM 1301 O O . PHE A 1 170 ? 5.941 1.686 14.667 1.00 91.75 170 PHE A O 1
ATOM 1308 N N . PHE A 1 171 ? 7.733 2.751 13.846 1.00 89.31 171 PHE A N 1
ATOM 1309 C CA . PHE A 1 171 ? 8.301 3.060 15.160 1.00 89.31 171 PHE A CA 1
ATOM 1310 C C . PHE A 1 171 ? 7.378 3.995 15.957 1.00 89.31 171 PHE A C 1
ATOM 1312 O O . PHE A 1 171 ? 6.852 4.973 15.425 1.00 89.31 171 PHE A O 1
ATOM 1319 N N . ARG A 1 172 ? 7.255 3.745 17.266 1.00 86.31 172 ARG A N 1
ATOM 1320 C CA . ARG A 1 172 ? 6.394 4.503 18.192 1.00 86.31 172 ARG A CA 1
ATOM 1321 C C . ARG A 1 172 ? 6.643 6.014 18.226 1.00 86.31 172 ARG A C 1
ATOM 1323 O O . ARG A 1 172 ? 5.724 6.777 18.506 1.00 86.31 172 ARG A O 1
ATOM 1330 N N . CYS A 1 173 ? 7.888 6.427 17.998 1.00 85.62 173 CYS A N 1
ATOM 1331 C CA . CYS A 1 173 ? 8.323 7.822 18.062 1.00 85.62 173 CYS A CA 1
ATOM 1332 C C . CYS A 1 173 ? 8.131 8.591 16.748 1.00 85.62 173 CYS A C 1
ATOM 1334 O O . CYS A 1 173 ? 8.464 9.774 16.681 1.00 85.62 173 CYS A O 1
ATOM 1336 N N . MET A 1 174 ? 7.637 7.935 15.696 1.00 88.19 174 MET A N 1
ATOM 1337 C CA . MET A 1 174 ? 7.425 8.592 14.414 1.00 88.19 174 MET A CA 1
ATOM 1338 C C . MET A 1 174 ? 6.199 9.488 14.493 1.00 88.19 174 MET A C 1
ATOM 1340 O O . MET A 1 174 ? 5.148 9.081 14.986 1.00 88.19 174 MET A O 1
ATOM 1344 N N . ALA A 1 175 ? 6.335 10.703 13.965 1.00 89.25 175 ALA A N 1
ATOM 1345 C CA . ALA A 1 175 ? 5.201 11.594 13.776 1.00 89.25 175 ALA A CA 1
ATOM 1346 C C . ALA A 1 175 ? 4.159 10.932 12.868 1.00 89.25 175 ALA A C 1
ATOM 1348 O O . ALA A 1 175 ? 4.499 10.089 12.030 1.00 89.25 175 ALA A O 1
ATOM 1349 N N . PHE A 1 176 ? 2.897 11.332 12.982 1.00 91.56 176 PHE A N 1
ATOM 1350 C CA . PHE A 1 176 ? 1.892 10.828 12.055 1.00 91.56 176 PHE A CA 1
ATOM 1351 C C . PHE A 1 176 ? 2.079 11.402 10.641 1.00 91.56 176 PHE A C 1
ATOM 1353 O O . PHE A 1 176 ? 2.521 12.538 10.441 1.00 91.56 176 PHE A O 1
ATOM 1360 N N . ASN A 1 177 ? 1.759 10.588 9.636 1.00 93.06 177 ASN A N 1
ATOM 1361 C CA . ASN A 1 177 ? 2.038 10.875 8.238 1.00 93.06 177 ASN A CA 1
ATOM 1362 C C . ASN A 1 177 ? 1.100 11.934 7.652 1.00 93.06 177 ASN A C 1
ATOM 1364 O O . ASN A 1 177 ? -0.069 11.684 7.355 1.00 93.06 177 ASN A O 1
ATOM 1368 N N . ARG A 1 178 ? 1.647 13.123 7.396 1.00 91.75 178 ARG A N 1
ATOM 1369 C CA . ARG A 1 178 ? 0.911 14.254 6.817 1.00 91.75 178 ARG A CA 1
A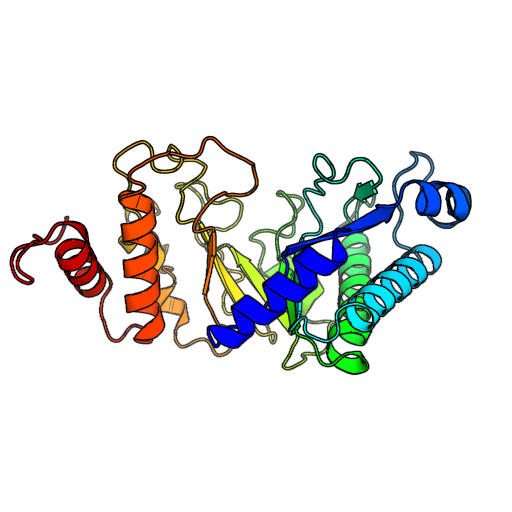TOM 1370 C C . ARG A 1 178 ? 0.612 14.102 5.315 1.00 91.75 178 ARG A C 1
ATOM 1372 O O . ARG A 1 178 ? -0.039 14.976 4.754 1.00 91.75 178 ARG A O 1
ATOM 1379 N N . GLN A 1 179 ? 1.045 13.019 4.662 1.00 93.00 179 GLN A N 1
ATOM 1380 C CA . GLN A 1 179 ? 0.614 12.666 3.297 1.00 93.00 179 GLN A CA 1
ATOM 1381 C C . GLN A 1 179 ? -0.846 12.207 3.243 1.00 93.00 179 GLN A C 1
ATOM 1383 O O . GLN A 1 179 ? -1.487 12.262 2.189 1.00 93.00 179 GLN A O 1
ATOM 1388 N N . LEU A 1 180 ? -1.375 11.730 4.370 1.00 95.19 180 LEU A N 1
ATOM 1389 C CA . LEU A 1 180 ? -2.737 11.233 4.452 1.00 95.19 180 LEU A CA 1
ATOM 1390 C C . LEU A 1 180 ? -3.756 12.362 4.279 1.00 95.19 180 LEU A C 1
ATOM 1392 O O . LEU A 1 180 ? -3.688 13.404 4.928 1.00 95.19 180 LEU A O 1
ATOM 1396 N N . GLY A 1 181 ? -4.734 12.134 3.404 1.00 95.06 181 GLY A N 1
ATOM 1397 C CA . GLY A 1 181 ? -5.794 13.092 3.095 1.00 95.06 181 GLY A CA 1
ATOM 1398 C C . GLY A 1 181 ? -5.357 14.257 2.201 1.00 95.06 181 GLY A C 1
ATOM 1399 O O . GLY A 1 181 ? -6.081 15.252 2.121 1.00 95.06 181 GLY A O 1
ATOM 1400 N N . VAL A 1 182 ? -4.191 14.159 1.553 1.00 94.75 182 VAL A N 1
ATOM 1401 C CA . VAL A 1 182 ? -3.629 15.183 0.660 1.00 94.75 182 VAL A CA 1
ATOM 1402 C C . VAL A 1 182 ? -3.668 14.710 -0.799 1.00 94.75 182 VAL A C 1
ATOM 1404 O O . VAL A 1 182 ? -3.561 13.520 -1.094 1.00 94.75 182 VAL A O 1
ATOM 1407 N N . GLY A 1 183 ? -3.824 15.655 -1.729 1.00 96.25 183 GLY A N 1
ATOM 1408 C CA . GLY A 1 183 ? -3.867 15.385 -3.167 1.00 96.25 183 GLY A CA 1
ATOM 1409 C C . GLY A 1 183 ? -5.236 14.919 -3.659 1.00 96.25 183 GLY A C 1
ATOM 1410 O O . GLY A 1 183 ? -6.259 15.089 -2.990 1.00 96.25 183 GLY A O 1
ATOM 1411 N N . LYS A 1 184 ? -5.255 14.364 -4.872 1.00 97.44 184 LYS A N 1
ATOM 1412 C CA . LYS A 1 184 ? -6.485 14.031 -5.619 1.00 97.44 184 LYS A CA 1
ATOM 1413 C C . LYS A 1 184 ? -6.759 12.534 -5.789 1.00 97.44 184 LYS A C 1
ATOM 1415 O O . LYS A 1 184 ? -7.768 12.170 -6.388 1.00 97.44 184 LYS A O 1
ATOM 1420 N N . HIS A 1 185 ? -5.854 11.677 -5.325 1.00 98.31 185 HIS A N 1
ATOM 1421 C CA . HIS A 1 185 ? -5.971 10.228 -5.482 1.00 98.31 185 HIS A CA 1
ATOM 1422 C C . HIS A 1 185 ? -6.603 9.575 -4.261 1.00 98.31 185 HIS A C 1
ATOM 1424 O O . HIS A 1 185 ? -6.512 10.089 -3.146 1.00 98.31 185 HIS A O 1
ATOM 1430 N N . ALA A 1 186 ? -7.226 8.421 -4.486 1.00 98.50 186 ALA A N 1
ATOM 1431 C CA . ALA A 1 186 ? -7.680 7.565 -3.408 1.00 98.50 186 ALA A CA 1
ATOM 1432 C C . ALA A 1 186 ? -6.478 7.031 -2.615 1.00 98.50 186 ALA A C 1
ATOM 1434 O O . ALA A 1 186 ? -5.433 6.712 -3.183 1.00 98.50 186 ALA A O 1
ATOM 1435 N N . GLN A 1 187 ? -6.643 6.910 -1.305 1.00 98.19 187 GLN A N 1
ATOM 1436 C CA . GLN A 1 187 ? -5.635 6.417 -0.384 1.00 98.19 187 GLN A CA 1
ATOM 1437 C C . GLN A 1 187 ? -6.210 5.335 0.526 1.00 98.19 187 GLN A C 1
ATOM 1439 O O . GLN A 1 187 ? -7.377 5.390 0.927 1.00 98.19 187 GLN A O 1
ATOM 1444 N N . ILE A 1 188 ? -5.359 4.383 0.893 1.00 98.12 188 ILE A N 1
ATOM 1445 C CA . ILE A 1 188 ? -5.579 3.496 2.034 1.00 98.12 188 ILE A CA 1
ATOM 1446 C C . ILE A 1 188 ? -4.507 3.762 3.089 1.00 98.12 188 ILE A C 1
ATOM 1448 O O . ILE A 1 188 ? -3.361 4.072 2.758 1.00 98.12 188 ILE A O 1
ATOM 1452 N N . ILE A 1 189 ? -4.886 3.658 4.358 1.00 97.75 189 ILE A N 1
ATOM 1453 C CA . ILE A 1 189 ? -3.975 3.888 5.480 1.00 97.75 189 ILE A CA 1
ATOM 1454 C C . ILE A 1 189 ? -3.340 2.556 5.884 1.00 97.75 189 ILE A C 1
AT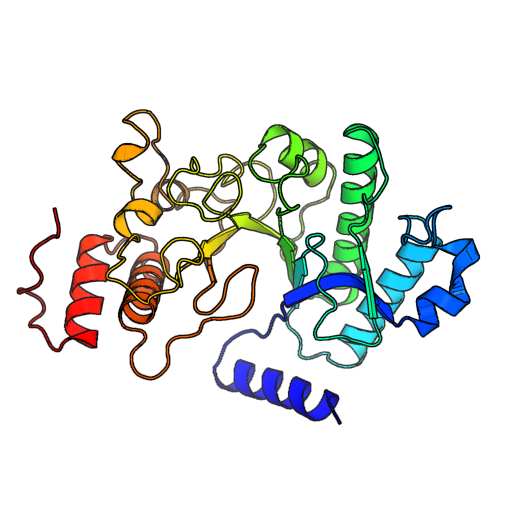OM 1456 O O . ILE A 1 189 ? -4.068 1.618 6.204 1.00 97.75 189 ILE A O 1
ATOM 1460 N N . GLU A 1 190 ? -2.010 2.463 5.920 1.00 96.31 190 GLU A N 1
ATOM 1461 C CA . GLU A 1 190 ? -1.321 1.291 6.473 1.00 96.31 190 GLU A CA 1
ATOM 1462 C C . GLU A 1 190 ? -1.142 1.423 7.987 1.00 96.31 190 GLU A C 1
ATOM 1464 O O . GLU A 1 190 ? -0.562 2.394 8.495 1.00 96.31 190 GLU A O 1
ATOM 1469 N N . VAL A 1 191 ? -1.578 0.398 8.714 1.00 95.88 191 VAL A N 1
ATOM 1470 C CA . VAL A 1 191 ? -1.386 0.285 10.161 1.00 95.88 191 VAL A CA 1
ATOM 1471 C C . VAL A 1 191 ? -0.770 -1.064 10.481 1.00 95.88 191 VAL A C 1
ATOM 1473 O O . VAL A 1 191 ? -1.323 -2.104 10.135 1.00 95.88 191 VAL A O 1
ATOM 1476 N N . GLU A 1 192 ? 0.357 -1.072 11.181 1.00 94.31 192 GLU A N 1
ATOM 1477 C CA . GLU A 1 192 ? 0.919 -2.317 11.687 1.00 94.31 192 GLU A CA 1
ATOM 1478 C C . GLU A 1 192 ? 0.356 -2.669 13.053 1.00 94.31 192 GLU A C 1
ATOM 1480 O O . GLU A 1 192 ? 0.493 -1.908 14.012 1.00 94.31 192 GLU A O 1
ATOM 1485 N N . LEU A 1 193 ? -0.293 -3.834 13.123 1.00 93.25 193 LEU A N 1
ATOM 1486 C CA . LEU A 1 193 ? -0.970 -4.320 14.321 1.00 93.25 193 LEU A CA 1
ATOM 1487 C C . LEU A 1 193 ? -0.141 -5.362 15.071 1.00 93.25 193 LEU A C 1
ATOM 1489 O O . LEU A 1 193 ? -0.337 -5.523 16.274 1.00 93.25 193 LEU A O 1
ATOM 1493 N N . GLN A 1 194 ? 0.799 -6.043 14.404 1.00 91.25 194 GLN A N 1
ATOM 1494 C CA . GLN A 1 194 ? 1.727 -6.942 15.096 1.00 91.25 194 GLN A CA 1
ATOM 1495 C C . GLN A 1 194 ? 2.808 -6.185 15.881 1.00 91.25 194 GLN A C 1
ATOM 1497 O O . GLN A 1 194 ? 3.327 -6.724 16.856 1.00 91.25 194 GLN A O 1
ATOM 1502 N N . ARG A 1 195 ? 3.086 -4.929 15.511 1.00 90.38 195 ARG A N 1
ATOM 1503 C CA . ARG A 1 195 ? 4.049 -4.035 16.170 1.00 90.38 195 ARG A CA 1
ATOM 1504 C C . ARG A 1 195 ? 5.476 -4.582 16.125 1.00 90.38 195 ARG A C 1
ATOM 1506 O O . ARG A 1 195 ? 6.043 -5.021 17.127 1.00 90.38 195 ARG A O 1
ATOM 1513 N N . GLU A 1 196 ? 6.055 -4.555 14.931 1.00 90.06 196 GLU A N 1
ATOM 1514 C CA . GLU A 1 196 ? 7.390 -5.054 14.608 1.00 90.06 196 GLU A CA 1
ATOM 1515 C C . GLU A 1 196 ? 8.471 -4.531 15.555 1.00 90.06 196 GLU A C 1
ATOM 1517 O O . GLU A 1 196 ? 9.283 -5.302 16.068 1.00 90.06 196 GLU A O 1
ATOM 1522 N N . TYR A 1 197 ? 8.425 -3.234 15.839 1.00 90.00 197 TYR A N 1
ATOM 1523 C CA . TYR A 1 197 ? 9.417 -2.530 16.650 1.00 90.00 197 TYR A CA 1
ATOM 1524 C C . TYR A 1 197 ? 9.143 -2.581 18.156 1.00 90.00 197 TYR A C 1
ATOM 1526 O O . TYR A 1 197 ? 9.892 -2.007 18.942 1.00 90.00 197 TYR A O 1
ATOM 1534 N N . GLU A 1 198 ? 8.077 -3.263 18.573 1.00 89.81 198 GLU A N 1
ATOM 1535 C CA . GLU A 1 198 ? 7.582 -3.267 19.954 1.00 89.81 198 GLU A CA 1
ATOM 1536 C C . GLU A 1 198 ? 7.283 -4.707 20.410 1.00 89.81 198 GLU A C 1
ATOM 1538 O O . GLU A 1 198 ? 6.276 -5.008 21.053 1.00 89.81 198 GLU A O 1
ATOM 1543 N N . GLY A 1 199 ? 8.173 -5.629 20.033 1.00 88.12 199 GLY A N 1
ATOM 1544 C CA . GLY A 1 199 ? 8.162 -7.013 20.503 1.00 88.12 199 GLY A CA 1
ATOM 1545 C C . GLY A 1 199 ? 7.267 -7.973 19.717 1.00 88.12 199 GLY A C 1
ATOM 1546 O O . GLY A 1 199 ? 7.117 -9.110 20.158 1.00 88.12 199 GLY A O 1
ATOM 1547 N N . LYS A 1 200 ? 6.681 -7.571 18.577 1.00 88.62 200 LYS A N 1
ATOM 1548 C CA . LYS A 1 200 ? 5.880 -8.446 17.690 1.00 88.62 200 LYS A CA 1
ATOM 1549 C C . LYS A 1 200 ? 4.755 -9.205 18.418 1.00 88.62 200 LYS A C 1
ATOM 1551 O O . LYS A 1 200 ? 4.501 -10.381 18.157 1.00 88.62 200 LYS A O 1
ATOM 1556 N N . GLY A 1 201 ? 4.105 -8.535 19.374 1.00 88.19 201 GLY A N 1
ATOM 1557 C CA . GLY A 1 201 ? 3.036 -9.091 20.212 1.00 88.19 201 GLY A CA 1
ATOM 1558 C C . GLY A 1 201 ? 3.503 -9.926 21.413 1.00 88.19 201 GLY A C 1
ATOM 1559 O O . GLY A 1 201 ? 2.662 -10.520 22.087 1.00 88.19 201 GLY A O 1
ATOM 1560 N N . ALA A 1 202 ? 4.814 -10.008 21.689 1.00 87.88 202 ALA A N 1
ATOM 1561 C CA . ALA A 1 202 ? 5.370 -10.881 22.739 1.00 87.88 202 ALA A CA 1
ATOM 1562 C C . ALA A 1 202 ? 5.210 -10.306 24.145 1.00 87.88 202 ALA A C 1
ATOM 1564 O O . ALA A 1 202 ? 5.324 -11.024 25.137 1.00 87.88 202 ALA A O 1
ATOM 1565 N N . VAL A 1 203 ? 4.940 -9.010 24.222 1.00 88.69 203 VAL A N 1
ATOM 1566 C CA . VAL A 1 203 ? 4.744 -8.262 25.455 1.00 88.69 203 VAL A CA 1
ATOM 1567 C C . VAL A 1 203 ? 3.405 -7.537 25.395 1.00 88.69 203 VAL A C 1
ATOM 1569 O O . VAL A 1 203 ? 2.902 -7.294 24.294 1.00 88.69 203 VAL A O 1
ATOM 1572 N N . PRO A 1 204 ? 2.818 -7.186 26.553 1.00 91.19 204 PRO A N 1
ATOM 1573 C CA . PRO A 1 204 ? 1.690 -6.275 26.603 1.00 91.19 204 PRO A CA 1
ATOM 1574 C C . PRO A 1 204 ? 1.932 -5.017 25.790 1.00 91.19 204 PRO A C 1
ATOM 1576 O O . PRO A 1 204 ? 2.838 -4.246 26.093 1.00 91.19 204 PRO A O 1
ATOM 1579 N N . ASN A 1 205 ? 1.137 -4.853 24.738 1.00 89.69 205 ASN A N 1
ATOM 1580 C CA . ASN A 1 205 ? 1.277 -3.744 23.821 1.00 89.69 205 ASN A CA 1
ATOM 1581 C C . ASN A 1 205 ? -0.068 -3.442 23.160 1.00 89.69 205 ASN A C 1
ATOM 1583 O O . ASN A 1 205 ? -0.494 -4.163 22.257 1.00 89.69 205 ASN A O 1
ATOM 1587 N N . TYR A 1 206 ? -0.731 -2.397 23.650 1.00 93.50 206 TYR A N 1
ATOM 1588 C CA . TYR A 1 206 ? -1.955 -1.868 23.071 1.00 93.50 206 TYR A CA 1
ATOM 1589 C C . TYR A 1 206 ? -1.728 -0.429 22.607 1.00 93.50 206 TYR A C 1
ATOM 1591 O O . TYR A 1 206 ? -1.429 0.433 23.429 1.00 93.50 206 TYR A O 1
ATOM 1599 N N . VAL A 1 207 ? -1.867 -0.168 21.303 1.00 92.25 207 VAL A N 1
ATOM 1600 C CA . VAL A 1 207 ? -1.555 1.153 20.709 1.00 92.25 207 VAL A CA 1
ATOM 1601 C C . VAL A 1 207 ? -2.724 1.805 19.978 1.00 92.25 207 VAL A C 1
ATOM 1603 O O . VAL A 1 207 ? -2.567 2.887 19.421 1.00 92.25 207 VAL A O 1
ATOM 1606 N N . LEU A 1 208 ? -3.887 1.155 19.926 1.00 95.25 208 LEU A N 1
ATOM 1607 C CA . LEU A 1 208 ? -4.962 1.563 19.018 1.00 95.25 208 LEU A CA 1
ATOM 1608 C C . LEU A 1 208 ? -5.601 2.895 19.404 1.00 95.25 208 LEU A C 1
ATOM 1610 O O . LEU A 1 208 ? -5.914 3.647 18.490 1.00 95.25 208 LEU A O 1
ATOM 1614 N N . HIS A 1 209 ? -5.669 3.238 20.693 1.00 93.62 209 HIS A N 1
ATOM 1615 C CA . HIS A 1 209 ? -5.995 4.600 21.134 1.00 93.62 209 HIS A CA 1
ATOM 1616 C C . HIS A 1 209 ? -5.092 5.631 20.448 1.00 93.62 209 HIS A C 1
ATOM 1618 O O . HIS A 1 209 ? -5.557 6.547 19.780 1.00 93.62 209 HIS A O 1
ATOM 1624 N N . GLY A 1 210 ? -3.780 5.406 20.503 1.00 92.00 210 GLY A N 1
ATOM 1625 C CA . GLY A 1 210 ? -2.800 6.296 19.900 1.00 92.00 210 GLY A CA 1
ATOM 1626 C C . GLY A 1 210 ? -2.838 6.359 18.372 1.00 92.00 210 GLY A C 1
ATOM 1627 O O . GLY A 1 210 ? -2.654 7.418 17.782 1.00 92.00 210 GLY A O 1
ATOM 1628 N N . VAL A 1 211 ? -3.122 5.234 17.714 1.00 94.56 211 VAL A N 1
ATOM 1629 C CA . VAL A 1 211 ? -3.287 5.189 16.253 1.00 94.56 211 VAL A CA 1
ATOM 1630 C C . VAL A 1 211 ? -4.572 5.904 15.816 1.00 94.56 211 VAL A C 1
ATOM 1632 O O . VAL A 1 211 ? -4.563 6.615 14.809 1.00 94.56 211 VAL A O 1
ATOM 1635 N N . ILE A 1 212 ? -5.677 5.691 16.536 1.00 95.69 212 ILE A N 1
ATOM 1636 C CA . ILE A 1 212 ? -7.016 6.172 16.177 1.00 95.69 212 ILE A CA 1
ATOM 1637 C C . ILE A 1 212 ? -7.199 7.640 16.545 1.00 95.69 212 ILE A C 1
ATOM 1639 O O . ILE A 1 212 ? -7.539 8.430 15.663 1.00 95.69 212 ILE A O 1
ATOM 1643 N N . ASP A 1 213 ? -6.927 8.001 17.794 1.00 92.44 213 ASP A N 1
ATOM 1644 C CA . ASP A 1 213 ? -7.206 9.328 18.346 1.00 92.44 213 ASP A CA 1
ATOM 1645 C C . ASP A 1 213 ? -5.948 10.209 18.430 1.00 92.44 213 ASP A C 1
ATOM 1647 O O . ASP A 1 213 ? -6.049 11.433 18.364 1.00 92.44 213 ASP A O 1
ATOM 1651 N N . GLY A 1 214 ? -4.759 9.600 18.449 1.00 90.19 214 GLY A N 1
ATOM 1652 C CA . GLY A 1 214 ? -3.469 10.292 18.498 1.00 90.19 214 GLY A CA 1
ATOM 1653 C C . GLY A 1 214 ? -2.658 9.932 19.744 1.00 90.19 214 GLY A C 1
ATOM 1654 O O . GLY A 1 214 ? -3.195 9.515 20.768 1.00 90.19 214 GLY A O 1
ATOM 1655 N N . PHE A 1 215 ? -1.335 10.068 19.655 1.00 87.12 215 PHE A N 1
ATOM 1656 C CA . PHE A 1 215 ? -0.414 9.739 20.743 1.00 87.12 215 PHE A CA 1
ATOM 1657 C C . PHE A 1 215 ? -0.052 10.983 21.574 1.00 87.12 215 PHE A C 1
ATOM 1659 O O . PHE A 1 215 ? 0.636 11.876 21.078 1.00 87.12 215 PHE A O 1
ATOM 1666 N N . ASP A 1 216 ? -0.449 11.009 22.850 1.00 81.94 216 ASP A N 1
ATOM 1667 C CA . ASP A 1 216 ? -0.256 12.157 23.758 1.00 81.94 216 ASP A CA 1
ATOM 1668 C C . ASP A 1 216 ? 1.213 12.589 23.924 1.00 81.94 216 ASP A C 1
ATOM 1670 O O . ASP A 1 216 ? 1.533 13.775 24.037 1.00 81.94 216 ASP A O 1
ATOM 1674 N N . ASP A 1 217 ? 2.134 11.625 23.916 1.00 80.25 217 ASP A N 1
ATOM 1675 C CA . ASP A 1 217 ? 3.575 11.828 24.101 1.00 80.25 217 ASP A CA 1
ATOM 1676 C C . ASP A 1 217 ? 4.280 12.432 22.876 1.00 80.25 217 ASP A C 1
ATOM 1678 O O . ASP A 1 217 ? 5.430 12.861 22.979 1.00 80.25 217 ASP A O 1
ATOM 1682 N N . LEU A 1 218 ? 3.593 12.526 21.734 1.00 76.75 218 LEU A N 1
ATOM 1683 C CA . LEU A 1 218 ? 4.078 13.244 20.551 1.00 76.75 218 LEU A CA 1
ATOM 1684 C C . LEU A 1 218 ? 3.730 14.747 20.584 1.00 76.75 218 LEU A C 1
ATOM 1686 O O . LEU A 1 218 ? 4.158 15.501 19.702 1.00 76.75 218 LEU A O 1
ATOM 1690 N N . GLY A 1 219 ? 3.044 15.193 21.646 1.00 64.38 219 GLY A N 1
ATOM 1691 C CA . GLY A 1 219 ? 2.802 16.590 21.997 1.00 64.38 219 GLY A CA 1
ATOM 1692 C C . GLY A 1 219 ? 1.443 17.141 21.534 1.00 64.38 219 GLY A C 1
ATOM 1693 O O . GLY A 1 219 ? 0.855 16.644 20.575 1.00 64.38 219 GLY A O 1
ATOM 1694 N N . PRO A 1 220 ? 0.959 18.235 22.159 1.00 57.41 220 PRO A N 1
ATOM 1695 C CA . PRO A 1 220 ? -0.372 18.809 21.910 1.00 57.41 220 PRO A CA 1
ATOM 1696 C C . PRO A 1 220 ? -0.555 19.400 20.500 1.00 57.41 220 PRO A C 1
ATOM 1698 O O . PRO A 1 220 ? -1.656 19.791 20.139 1.00 57.41 220 PRO A O 1
ATOM 1701 N N . SER A 1 221 ? 0.519 19.511 19.708 1.00 52.91 221 SER A N 1
ATOM 1702 C CA . SER A 1 221 ? 0.502 20.005 18.323 1.00 52.91 221 SER A CA 1
ATOM 1703 C C . SER A 1 221 ? 0.360 18.895 17.274 1.00 52.91 221 SER A C 1
ATOM 1705 O O . SER A 1 221 ? 0.362 19.183 16.072 1.00 52.91 221 SER A O 1
ATOM 1707 N N . GLN A 1 222 ? 0.234 17.632 17.691 1.00 54.03 222 GLN A N 1
ATOM 1708 C CA . GLN A 1 222 ? 0.002 16.505 16.791 1.00 54.03 222 GLN A CA 1
ATOM 1709 C C . GLN A 1 222 ? -1.455 16.034 16.859 1.00 54.03 222 GLN A C 1
ATOM 1711 O O . GLN A 1 222 ? -1.735 14.878 17.149 1.00 54.03 222 GLN A O 1
ATOM 1716 N N . ASP A 1 223 ? -2.381 16.938 16.514 1.00 56.09 223 ASP A N 1
ATOM 1717 C CA . ASP A 1 223 ? -3.741 16.609 16.059 1.00 56.09 223 ASP A CA 1
ATOM 1718 C C . ASP A 1 223 ? -3.657 15.700 14.826 1.00 56.09 223 ASP A C 1
ATOM 1720 O O . ASP A 1 223 ? -3.631 16.215 13.702 1.00 56.09 223 ASP A O 1
ATOM 1724 N N . ILE A 1 224 ? -3.496 14.385 14.996 1.00 73.31 224 ILE A N 1
ATOM 1725 C CA . ILE A 1 224 ? -3.540 13.409 13.900 1.00 73.31 224 ILE A CA 1
ATOM 1726 C C . ILE A 1 224 ? -3.483 11.962 14.424 1.00 73.31 224 ILE A C 1
ATOM 1728 O O . ILE A 1 224 ? -2.451 11.297 14.398 1.00 73.31 224 ILE A O 1
ATOM 1732 N N . GLY A 1 225 ? -4.628 11.454 14.864 1.00 90.69 225 GLY A N 1
ATOM 1733 C CA . GLY A 1 225 ? -4.954 10.036 14.734 1.00 90.69 225 GLY A CA 1
ATOM 1734 C C . GLY A 1 225 ? -5.732 9.789 13.438 1.00 90.69 225 GLY A C 1
ATOM 1735 O O . GLY A 1 225 ? -6.201 10.732 12.784 1.00 90.69 225 GLY A O 1
ATOM 1736 N N . ILE A 1 226 ? -5.897 8.528 13.037 1.00 95.38 226 ILE A N 1
ATOM 1737 C CA . ILE A 1 226 ? -6.625 8.198 11.800 1.00 95.38 226 ILE A CA 1
ATOM 1738 C C . ILE A 1 226 ? -8.113 8.596 11.855 1.00 95.38 226 ILE A C 1
ATOM 1740 O O . ILE A 1 226 ? -8.728 8.769 10.804 1.00 95.38 226 ILE A O 1
ATOM 1744 N N . ALA A 1 227 ? -8.681 8.842 13.042 1.00 94.75 227 ALA A N 1
ATOM 1745 C CA . ALA A 1 227 ? -10.026 9.396 13.201 1.00 94.75 227 ALA A CA 1
ATOM 1746 C C . ALA A 1 227 ? -10.185 10.780 12.560 1.00 94.75 227 ALA A C 1
ATOM 1748 O O . ALA A 1 227 ? -11.224 11.075 11.965 1.00 94.75 227 ALA A O 1
ATOM 1749 N N . SER A 1 228 ? -9.129 11.600 12.583 1.00 92.81 228 SER A N 1
ATOM 1750 C CA . SER A 1 228 ? -9.121 12.924 11.942 1.00 92.81 228 SER A CA 1
ATOM 1751 C C . SER A 1 228 ? -9.294 12.864 10.417 1.00 92.81 228 SER A C 1
ATOM 1753 O O . SER A 1 228 ? -9.598 13.874 9.776 1.00 92.81 228 SER A O 1
ATOM 1755 N N . LEU A 1 229 ? -9.122 11.678 9.824 1.00 94.62 229 LEU A N 1
ATOM 1756 C CA . LEU A 1 229 ? -9.180 11.463 8.387 1.00 94.62 229 LEU A CA 1
ATOM 1757 C C . LEU A 1 229 ? -10.533 10.949 7.880 1.00 94.62 229 LEU A C 1
ATOM 1759 O O . LEU A 1 229 ? -10.723 10.895 6.669 1.00 94.62 229 LEU A O 1
ATOM 1763 N N . LEU A 1 230 ? -11.484 10.600 8.754 1.00 93.44 230 LEU A N 1
ATOM 1764 C CA . LEU A 1 230 ? -12.768 10.003 8.343 1.00 93.44 230 LEU A CA 1
ATOM 1765 C C . LEU A 1 230 ? -13.583 10.895 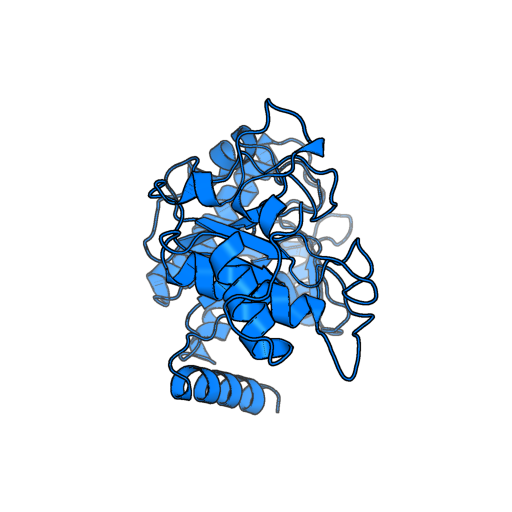7.392 1.00 93.44 230 LEU A C 1
ATOM 1767 O O . LEU A 1 230 ? -14.329 10.400 6.552 1.00 93.44 230 LEU A O 1
ATOM 1771 N N . SER A 1 231 ? -13.432 12.217 7.501 1.00 93.19 231 SER A N 1
ATOM 1772 C CA . SER A 1 231 ? -14.104 13.188 6.628 1.00 93.19 231 SER A CA 1
ATOM 1773 C C . SER A 1 231 ? -13.372 13.442 5.304 1.00 93.19 231 SER A C 1
ATOM 1775 O O . SER A 1 231 ? -13.888 14.157 4.443 1.00 93.19 231 SER A O 1
ATOM 1777 N N . LYS A 1 232 ? -12.163 12.896 5.125 1.00 96.19 232 LYS A N 1
ATOM 1778 C CA . LYS A 1 232 ? -11.328 13.147 3.948 1.00 96.19 232 LYS A CA 1
ATOM 1779 C C . LYS A 1 232 ? -11.777 12.252 2.789 1.00 96.19 232 LYS A C 1
ATOM 1781 O O . LYS A 1 232 ? -11.667 11.032 2.898 1.00 96.19 232 LYS A O 1
ATOM 1786 N N . PRO A 1 233 ? -12.208 12.817 1.644 1.00 96.31 233 PRO A N 1
ATOM 1787 C CA . PRO A 1 233 ? -12.700 12.024 0.514 1.00 96.31 233 PRO A CA 1
ATOM 1788 C C . PRO A 1 233 ? -11.627 11.123 -0.116 1.00 96.31 233 PRO A C 1
ATOM 1790 O O . PRO A 1 233 ? -11.961 10.135 -0.768 1.00 96.31 233 PRO A O 1
ATOM 1793 N N . GLN A 1 234 ? -10.346 11.450 0.077 1.00 97.50 234 GLN A N 1
ATOM 1794 C CA . GLN A 1 234 ? -9.220 10.640 -0.378 1.00 97.50 234 GLN A CA 1
ATOM 1795 C C . GLN A 1 234 ? -9.166 9.294 0.342 1.00 97.50 234 GLN A C 1
ATOM 1797 O O . GLN A 1 234 ? -8.764 8.312 -0.269 1.00 97.50 234 GLN A O 1
ATOM 1802 N N . ILE A 1 235 ? -9.551 9.218 1.619 1.00 97.50 235 ILE A N 1
ATOM 1803 C CA . ILE A 1 235 ? -9.385 7.990 2.393 1.00 97.50 235 ILE A CA 1
ATOM 1804 C C . ILE A 1 235 ? -10.506 7.008 2.057 1.00 97.50 235 ILE A C 1
ATOM 1806 O O . ILE A 1 235 ? -11.694 7.288 2.221 1.00 97.50 235 ILE A O 1
ATOM 1810 N N . ARG A 1 236 ? -10.117 5.831 1.563 1.00 96.94 236 ARG A N 1
ATOM 1811 C CA . ARG A 1 236 ? -11.039 4.782 1.104 1.00 96.94 236 ARG A CA 1
ATOM 1812 C C . ARG A 1 236 ? -10.969 3.501 1.927 1.00 96.94 236 ARG A C 1
ATOM 1814 O O . ARG A 1 236 ? -11.842 2.655 1.771 1.00 96.94 236 ARG A O 1
ATOM 1821 N N . GLY A 1 237 ? -9.972 3.353 2.796 1.00 96.81 237 GLY A N 1
ATOM 1822 C CA . GLY A 1 237 ? -9.778 2.127 3.562 1.00 96.81 237 GLY A CA 1
ATOM 1823 C C . GLY A 1 237 ? -8.614 2.193 4.541 1.00 96.81 237 GLY A C 1
ATOM 1824 O O . GLY A 1 237 ? -7.786 3.105 4.495 1.00 96.81 237 GLY A O 1
ATOM 1825 N N . VAL A 1 238 ? -8.540 1.167 5.382 1.00 97.06 238 VAL A N 1
ATOM 1826 C CA . VAL A 1 238 ? -7.376 0.841 6.206 1.00 97.06 238 VAL A CA 1
ATOM 1827 C C . VAL A 1 238 ? -6.893 -0.538 5.788 1.00 97.06 238 VAL A C 1
ATOM 1829 O O . VAL A 1 238 ? -7.688 -1.471 5.678 1.00 97.06 238 VAL A O 1
ATOM 1832 N N . TRP A 1 239 ? -5.590 -0.672 5.584 1.00 95.94 239 TRP A N 1
ATOM 1833 C CA . TRP A 1 239 ? -4.930 -1.956 5.436 1.00 95.94 239 TRP A CA 1
ATOM 1834 C C . TRP A 1 239 ? -4.046 -2.217 6.649 1.00 95.94 239 TRP A C 1
ATOM 1836 O O . TRP A 1 239 ? -3.235 -1.386 7.060 1.00 95.94 239 TRP A O 1
ATOM 1846 N N . THR A 1 240 ? -4.227 -3.390 7.244 1.00 94.56 240 THR A N 1
ATOM 1847 C CA . THR A 1 240 ? -3.547 -3.762 8.472 1.00 94.56 240 THR A CA 1
ATOM 1848 C C . THR A 1 240 ? -2.465 -4.802 8.211 1.00 94.56 240 THR A C 1
ATOM 1850 O O . THR A 1 240 ? -2.734 -5.894 7.702 1.00 94.56 240 THR A O 1
ATOM 1853 N N . TRP A 1 241 ? -1.243 -4.521 8.661 1.00 92.69 241 TRP A N 1
ATOM 1854 C CA . TRP A 1 241 ? -0.227 -5.553 8.861 1.00 92.69 241 TRP A CA 1
ATOM 1855 C C . TRP A 1 241 ? -0.589 -6.323 10.135 1.00 92.69 241 TRP A C 1
ATOM 1857 O O . TRP A 1 241 ? -0.059 -6.082 11.222 1.00 92.69 241 TRP A O 1
ATOM 1867 N N . SER A 1 242 ? -1.602 -7.185 10.002 1.00 89.12 242 SER A N 1
ATOM 1868 C CA . SER A 1 242 ? -2.177 -7.951 11.112 1.00 89.12 242 SER A CA 1
ATOM 1869 C C . SER A 1 242 ? -1.192 -8.992 11.626 1.00 89.12 242 SER A C 1
ATOM 1871 O O . SER A 1 242 ? -1.033 -9.152 12.825 1.00 89.12 242 SER A O 1
ATOM 1873 N N . ARG A 1 243 ? -0.477 -9.668 10.727 1.00 85.12 243 ARG A N 1
ATOM 1874 C CA . ARG A 1 243 ? 0.575 -10.622 11.073 1.00 85.12 243 ARG A CA 1
ATOM 1875 C C . ARG A 1 243 ? 1.750 -10.412 10.128 1.00 85.12 243 ARG A C 1
ATOM 1877 O O . ARG A 1 243 ? 1.579 -10.490 8.917 1.00 85.12 243 ARG A O 1
ATOM 1884 N N . GLY A 1 244 ? 2.926 -10.164 10.682 1.00 75.88 244 GLY A N 1
ATOM 1885 C CA . GLY A 1 244 ? 4.136 -9.767 9.973 1.00 75.88 244 GLY A CA 1
ATOM 1886 C C . GLY A 1 244 ? 4.502 -8.306 10.218 1.00 75.88 244 GLY A C 1
ATOM 1887 O O . GLY A 1 244 ? 4.079 -7.687 11.190 1.00 75.88 244 GLY A O 1
ATOM 1888 N N . GLY A 1 245 ? 5.309 -7.796 9.305 1.00 73.94 245 GLY A N 1
ATOM 1889 C CA . GLY A 1 245 ? 5.761 -6.419 9.185 1.00 73.94 245 GLY A CA 1
ATOM 1890 C C . GLY A 1 245 ? 6.547 -6.319 7.881 1.00 73.94 245 GLY A C 1
ATOM 1891 O O . GLY A 1 245 ? 6.358 -7.152 6.986 1.00 73.94 245 GLY A O 1
ATOM 1892 N N . GLY A 1 246 ? 7.475 -5.370 7.775 1.00 66.00 246 GLY A N 1
ATOM 1893 C CA . GLY A 1 246 ? 8.427 -5.363 6.660 1.00 66.00 246 GLY A CA 1
ATOM 1894 C C . GLY A 1 246 ? 9.237 -6.665 6.588 1.00 66.00 246 GLY A C 1
ATOM 1895 O O . GLY A 1 246 ? 9.585 -7.120 5.503 1.00 66.00 246 GLY A O 1
ATOM 1896 N N . TRP A 1 247 ? 9.461 -7.318 7.728 1.00 71.69 247 TRP A N 1
ATOM 1897 C CA . TRP A 1 247 ? 10.335 -8.478 7.858 1.00 71.69 247 TRP A CA 1
ATOM 1898 C C . TRP A 1 247 ? 9.544 -9.743 8.231 1.00 71.69 247 TRP A C 1
ATOM 1900 O O . TRP A 1 247 ? 8.359 -9.694 8.574 1.00 71.69 247 TRP A O 1
ATOM 1910 N N . TRP A 1 248 ? 10.207 -10.903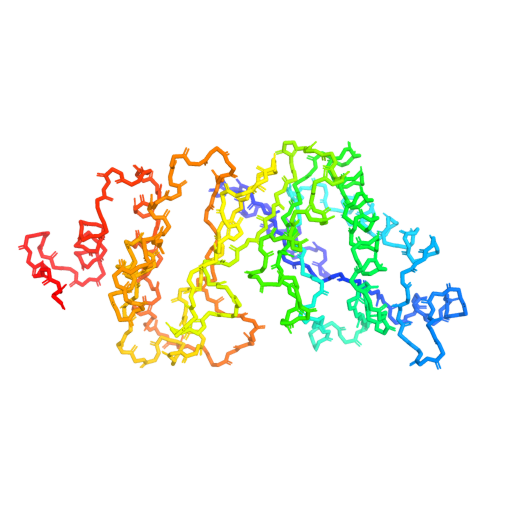 8.160 1.00 72.69 248 TRP A N 1
ATOM 1911 C CA . TRP A 1 248 ? 9.649 -12.187 8.608 1.00 72.69 248 TRP A CA 1
ATOM 1912 C C . TRP A 1 248 ? 9.420 -12.195 10.138 1.00 72.69 248 TRP A C 1
ATOM 1914 O O . TRP A 1 248 ? 9.249 -11.157 10.787 1.00 72.69 248 TRP A O 1
ATOM 1924 N N . GLY A 1 249 ? 9.356 -13.384 10.738 1.00 72.00 249 GLY A N 1
ATOM 1925 C CA . GLY A 1 249 ? 9.207 -13.556 12.180 1.00 72.00 249 GLY A CA 1
ATOM 1926 C C . GLY A 1 249 ? 10.266 -12.822 13.032 1.00 72.00 249 GLY A C 1
ATOM 1927 O O . GLY A 1 249 ? 11.152 -12.141 12.518 1.00 72.00 249 GLY A O 1
ATOM 1928 N N . PRO A 1 250 ? 10.211 -12.969 14.363 1.00 77.50 250 PRO A N 1
ATOM 1929 C CA . PRO A 1 250 ? 9.525 -14.038 15.085 1.00 77.50 250 PRO A CA 1
ATOM 1930 C C . PRO A 1 250 ? 7.998 -13.922 15.054 1.00 77.50 250 PRO A C 1
ATOM 1932 O O . PRO A 1 250 ? 7.445 -12.828 15.110 1.00 77.50 250 PRO A O 1
ATOM 1935 N N . TYR A 1 251 ? 7.329 -15.073 14.980 1.00 82.62 251 TYR A N 1
ATOM 1936 C CA . TYR A 1 251 ? 5.881 -15.180 15.132 1.00 82.62 251 TYR A CA 1
ATOM 1937 C C . TYR A 1 251 ? 5.568 -15.895 16.435 1.00 82.62 251 TYR A C 1
ATOM 1939 O O . TYR A 1 251 ? 6.153 -16.937 16.734 1.00 82.62 251 TYR A O 1
ATOM 1947 N N . ILE A 1 252 ? 4.623 -15.358 17.196 1.00 81.81 252 ILE A N 1
ATOM 1948 C CA . ILE A 1 252 ? 4.159 -16.021 18.408 1.00 81.81 252 ILE A CA 1
ATOM 1949 C C . ILE A 1 252 ? 3.216 -17.142 17.998 1.00 81.81 252 ILE A C 1
ATOM 1951 O O . ILE A 1 252 ? 2.353 -16.997 17.129 1.00 81.81 252 ILE A O 1
ATOM 1955 N N . HIS A 1 253 ? 3.412 -18.297 18.620 1.00 78.69 253 HIS A N 1
ATOM 1956 C CA . HIS A 1 253 ? 2.567 -19.462 18.425 1.00 78.69 253 HIS A CA 1
ATOM 1957 C C . HIS A 1 253 ? 1.648 -19.633 19.636 1.00 78.69 253 HIS A C 1
ATOM 1959 O O . HIS A 1 253 ? 2.041 -19.378 20.774 1.00 78.69 253 HIS A O 1
ATOM 1965 N N . GLY A 1 254 ? 0.412 -20.068 19.394 1.00 80.81 254 GLY A N 1
ATOM 1966 C CA . GLY A 1 254 ? -0.601 -20.216 20.436 1.00 80.81 254 GLY A CA 1
ATOM 1967 C C . GLY A 1 254 ? -1.536 -19.012 20.495 1.00 80.81 254 GLY A C 1
ATOM 1968 O O . GLY A 1 254 ? -2.497 -18.967 19.735 1.00 80.81 254 GLY A O 1
ATOM 1969 N N . ARG A 1 255 ? -1.288 -18.065 21.409 1.00 80.94 255 ARG A N 1
ATOM 1970 C CA . ARG A 1 255 ? -2.207 -16.947 21.684 1.00 80.94 255 ARG A CA 1
ATOM 1971 C C . ARG A 1 255 ? -1.596 -15.598 21.297 1.00 80.94 255 ARG A C 1
ATOM 1973 O O . ARG A 1 255 ? -0.824 -15.031 22.063 1.00 80.94 255 ARG A O 1
ATOM 1980 N N . GLU A 1 256 ? -2.009 -15.051 20.158 1.00 87.81 256 GLU A N 1
ATOM 1981 C CA . GLU A 1 256 ? -1.613 -13.717 19.678 1.00 87.81 256 GLU A CA 1
ATOM 1982 C C . GLU A 1 256 ? -2.542 -12.621 20.228 1.00 87.81 256 GLU A C 1
ATOM 1984 O O . GLU A 1 256 ? -3.052 -11.786 19.489 1.00 87.81 256 GLU A O 1
ATOM 1989 N N . PHE A 1 257 ? -2.777 -12.628 21.546 1.00 91.44 257 PHE A N 1
ATOM 1990 C CA . PHE A 1 257 ? -3.834 -11.830 22.185 1.00 91.44 257 PHE A CA 1
ATOM 1991 C C . PHE A 1 257 ? -3.818 -10.346 21.786 1.00 91.44 257 PHE A C 1
ATOM 1993 O O . PHE A 1 257 ? -4.856 -9.801 21.428 1.00 91.44 257 PHE A O 1
ATOM 2000 N N . TRP A 1 258 ? -2.648 -9.701 21.823 1.00 91.94 258 TRP A N 1
ATOM 2001 C CA . TRP A 1 258 ? -2.509 -8.275 21.501 1.00 91.94 258 TRP A CA 1
ATOM 2002 C C . TRP A 1 258 ? -2.810 -7.974 20.037 1.00 91.94 258 TRP A C 1
ATOM 2004 O O . TRP A 1 258 ? -3.449 -6.976 19.723 1.00 91.94 258 TRP A O 1
ATOM 2014 N N . VAL A 1 259 ? -2.413 -8.882 19.148 1.00 92.31 259 VAL A N 1
ATOM 2015 C CA . VAL A 1 259 ? -2.686 -8.779 17.717 1.00 92.31 259 VAL A CA 1
ATOM 2016 C C . VAL A 1 259 ? -4.180 -8.953 17.449 1.00 92.31 259 VAL A C 1
ATOM 2018 O O . VAL A 1 259 ? -4.779 -8.119 16.773 1.00 92.31 259 VAL A O 1
ATOM 2021 N N . ASP A 1 260 ? -4.804 -9.979 18.032 1.00 92.94 260 ASP A N 1
ATOM 2022 C CA . ASP A 1 260 ? -6.246 -10.220 17.911 1.00 92.94 260 ASP A CA 1
ATOM 2023 C C . ASP A 1 260 ? -7.063 -9.041 18.454 1.00 92.94 260 ASP A C 1
ATOM 2025 O O . ASP A 1 260 ? -8.074 -8.648 17.865 1.00 92.94 260 ASP A O 1
ATOM 2029 N N . LEU A 1 261 ? -6.620 -8.461 19.571 1.00 95.50 261 LEU A N 1
ATOM 2030 C CA . LEU A 1 261 ? -7.219 -7.275 20.168 1.00 95.50 261 LEU A CA 1
ATOM 2031 C C . LEU A 1 261 ? -7.125 -6.083 19.211 1.00 95.50 261 LEU A C 1
ATOM 2033 O O . LEU A 1 261 ? -8.151 -5.483 18.893 1.00 95.50 261 LEU A O 1
ATOM 2037 N N . HIS A 1 262 ? -5.936 -5.793 18.679 1.00 96.12 262 HIS A N 1
ATOM 2038 C CA . HIS A 1 262 ? -5.734 -4.730 17.696 1.00 96.12 262 HIS A CA 1
ATOM 2039 C C . HIS A 1 262 ? -6.613 -4.893 16.452 1.00 96.12 262 HIS A C 1
ATOM 2041 O O . HIS A 1 262 ? -7.264 -3.937 16.029 1.00 96.12 262 HIS A O 1
ATOM 2047 N N . VAL A 1 263 ? -6.667 -6.102 15.882 1.00 95.56 263 VAL A N 1
ATOM 2048 C CA . VAL A 1 263 ? -7.480 -6.403 14.694 1.00 95.56 263 VAL A CA 1
ATOM 2049 C C . VAL A 1 263 ? -8.955 -6.135 14.973 1.00 95.56 263 VAL A C 1
ATOM 2051 O O . VAL A 1 263 ? -9.625 -5.491 14.167 1.00 95.56 263 VAL A O 1
ATOM 2054 N N . ARG A 1 264 ? -9.468 -6.585 16.122 1.00 96.56 264 ARG A N 1
ATOM 2055 C CA . ARG A 1 264 ? -10.882 -6.414 16.484 1.00 96.56 264 ARG A CA 1
ATOM 2056 C C . ARG A 1 264 ? -11.251 -4.967 16.747 1.00 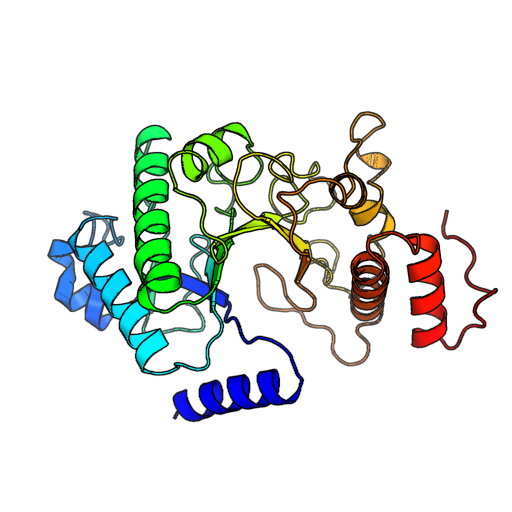96.56 264 ARG A C 1
ATOM 2058 O O . ARG A 1 264 ? -12.315 -4.544 16.295 1.00 96.56 264 ARG A O 1
ATOM 2065 N N . VAL A 1 265 ? -10.395 -4.221 17.443 1.00 98.19 265 VAL A N 1
ATOM 2066 C CA . VAL A 1 265 ? -10.624 -2.791 17.679 1.00 98.19 265 VAL A CA 1
ATOM 2067 C C . VAL A 1 265 ? -10.636 -2.044 16.354 1.00 98.19 265 VAL A C 1
ATOM 2069 O O . VAL A 1 265 ? -11.622 -1.372 16.064 1.00 98.19 265 VAL A O 1
ATOM 2072 N N . MET A 1 266 ? -9.612 -2.230 15.511 1.00 97.88 266 MET A N 1
ATOM 2073 C CA . MET A 1 266 ? -9.532 -1.565 14.208 1.00 97.88 266 MET A CA 1
ATOM 2074 C C . MET A 1 266 ? -10.737 -1.904 13.327 1.00 97.88 266 MET A C 1
ATOM 2076 O O . MET A 1 266 ? -11.363 -1.005 12.777 1.00 97.88 266 MET A O 1
ATOM 2080 N N . ALA A 1 267 ? -11.099 -3.186 13.219 1.00 97.00 267 ALA A N 1
ATOM 2081 C CA . ALA A 1 267 ? -12.225 -3.620 12.396 1.00 97.00 267 ALA A CA 1
ATOM 2082 C C . ALA A 1 267 ? -13.567 -3.068 12.901 1.00 97.00 267 ALA A C 1
ATOM 2084 O O . ALA A 1 267 ? -14.391 -2.640 12.096 1.00 97.00 267 ALA A O 1
ATOM 2085 N N . THR A 1 268 ? -13.783 -3.043 14.220 1.00 98.19 268 THR A N 1
ATOM 2086 C CA . THR A 1 268 ? -15.018 -2.513 14.822 1.00 98.19 268 THR A CA 1
ATOM 2087 C C . THR A 1 268 ? -15.111 -1.003 14.634 1.00 98.19 268 THR A C 1
ATOM 2089 O O . THR A 1 268 ? -16.127 -0.497 14.159 1.00 98.19 268 THR A O 1
ATOM 2092 N N . TRP A 1 269 ? -14.039 -0.283 14.964 1.00 98.19 269 TRP A N 1
ATOM 2093 C CA . TRP A 1 269 ? -13.978 1.167 14.840 1.00 98.19 269 TRP A CA 1
ATOM 2094 C C . TRP A 1 269 ? -14.130 1.608 13.377 1.00 98.19 269 TRP A C 1
ATOM 2096 O O . TRP A 1 269 ? -15.050 2.368 13.057 1.00 98.19 269 TRP A O 1
ATOM 2106 N N . TRP A 1 270 ? -13.320 1.052 12.467 1.00 97.25 270 TRP A N 1
ATOM 2107 C CA . TRP A 1 270 ? -13.370 1.376 11.038 1.00 97.25 270 TRP A CA 1
ATOM 2108 C C . TRP A 1 270 ? -14.697 0.962 10.399 1.00 97.25 270 TRP A C 1
ATOM 2110 O O . TRP A 1 270 ? -15.313 1.750 9.686 1.00 97.25 270 TRP A O 1
ATOM 2120 N N . GLY A 1 271 ? -15.182 -0.250 10.689 1.00 96.56 271 GLY A N 1
ATOM 2121 C CA . GLY A 1 271 ? -16.452 -0.762 10.165 1.00 96.56 271 GLY A CA 1
ATOM 2122 C C . GLY A 1 271 ? -17.671 0.044 10.619 1.00 96.56 271 GLY A C 1
ATOM 2123 O O . GLY A 1 271 ? -18.679 0.085 9.918 1.00 96.56 271 GLY A O 1
ATOM 2124 N N . SER A 1 272 ? -17.569 0.736 11.756 1.00 97.00 272 SER A N 1
ATOM 2125 C CA . SER A 1 272 ? -18.585 1.679 12.231 1.00 97.00 272 SER A CA 1
ATOM 2126 C C . SER A 1 272 ? -18.453 3.085 11.634 1.00 97.00 272 SER A C 1
ATOM 2128 O O . SER A 1 272 ? -19.238 3.968 11.983 1.00 97.00 272 SER A O 1
ATOM 2130 N N . ASN A 1 273 ? -17.450 3.322 10.783 1.00 95.12 273 ASN A N 1
ATOM 2131 C CA . ASN A 1 273 ? -17.070 4.645 10.293 1.00 95.12 273 ASN A CA 1
ATOM 2132 C C . ASN A 1 273 ? -16.840 5.652 11.442 1.00 95.12 273 ASN A C 1
ATOM 2134 O O . ASN A 1 273 ? -17.311 6.788 11.393 1.00 95.12 273 ASN A O 1
ATOM 2138 N N . GLY A 1 274 ? -16.193 5.198 12.522 1.00 92.81 274 GLY A N 1
ATOM 2139 C CA . GLY A 1 274 ? -15.914 5.993 13.723 1.00 92.81 274 GLY A CA 1
ATOM 2140 C C . GLY A 1 274 ? -17.120 6.311 14.614 1.00 92.81 274 GLY A C 1
ATOM 2141 O O . GLY A 1 274 ? -16.970 7.060 15.575 1.00 92.81 274 GLY A O 1
ATOM 2142 N N . THR A 1 275 ? -18.314 5.771 14.334 1.00 96.56 275 THR A N 1
ATOM 2143 C CA . THR A 1 275 ? -19.494 5.977 15.202 1.00 96.56 275 THR A CA 1
ATOM 2144 C C . THR A 1 275 ? -19.394 5.210 16.522 1.00 96.56 275 THR A C 1
ATOM 2146 O O . THR A 1 275 ? -19.954 5.638 17.530 1.00 96.56 275 THR A O 1
ATOM 2149 N N . VAL A 1 276 ? -18.653 4.099 16.540 1.00 97.06 276 VAL A N 1
ATOM 2150 C CA . VAL A 1 276 ? -18.180 3.445 17.761 1.00 97.06 276 VAL A CA 1
ATOM 2151 C C . VAL A 1 276 ? -16.830 4.062 18.110 1.00 97.06 276 VAL A C 1
ATOM 2153 O O . VAL A 1 276 ? -15.909 4.001 17.298 1.00 97.06 276 VAL A O 1
ATOM 2156 N N . SER A 1 277 ? -16.703 4.648 19.304 1.00 96.69 277 SER A N 1
ATOM 2157 C CA . SER A 1 277 ? -15.426 5.196 19.778 1.00 96.69 277 SER A CA 1
ATOM 2158 C C . SER A 1 277 ? -14.375 4.100 19.955 1.00 96.69 277 SER A C 1
ATOM 2160 O O . SER A 1 277 ? -14.711 2.925 20.127 1.00 96.69 277 SER A O 1
ATOM 2162 N N . GLU A 1 278 ? -13.098 4.480 19.961 1.00 95.88 278 GLU A N 1
ATOM 2163 C CA . GLU A 1 278 ? -11.997 3.548 20.211 1.00 95.88 278 GLU A CA 1
ATOM 2164 C C . GLU A 1 278 ? -12.190 2.781 21.530 1.00 95.88 278 GLU A C 1
ATOM 2166 O O . GLU A 1 278 ? -12.190 1.549 21.525 1.00 95.88 278 GLU A O 1
ATOM 2171 N N . ALA A 1 279 ? -12.503 3.482 22.625 1.00 96.44 279 ALA A N 1
ATOM 2172 C CA . ALA A 1 279 ? -12.720 2.863 23.932 1.00 96.44 279 ALA A CA 1
ATOM 2173 C C . ALA A 1 279 ? -13.899 1.868 23.937 1.00 96.44 279 ALA A C 1
ATOM 2175 O O . ALA A 1 279 ? -13.844 0.820 24.587 1.00 96.44 279 ALA A O 1
ATOM 2176 N N . ALA A 1 280 ? -14.970 2.159 23.190 1.00 96.81 280 ALA A N 1
ATOM 2177 C CA . ALA A 1 280 ? -16.096 1.239 23.046 1.00 96.81 280 ALA A CA 1
ATOM 2178 C C . ALA A 1 280 ? -15.709 0.001 22.218 1.00 96.81 280 ALA A C 1
ATOM 2180 O O . ALA A 1 280 ? -16.051 -1.124 22.592 1.00 96.81 280 ALA A O 1
ATOM 2181 N N . ALA A 1 281 ? -14.954 0.183 21.130 1.00 97.50 281 ALA A N 1
ATOM 2182 C CA . ALA A 1 281 ? -14.419 -0.914 20.330 1.00 97.50 281 ALA A CA 1
ATOM 2183 C C . ALA A 1 281 ? -13.459 -1.800 21.148 1.00 97.50 281 ALA A C 1
ATOM 2185 O O . ALA A 1 281 ? -13.544 -3.029 21.071 1.00 97.50 281 ALA A O 1
ATOM 2186 N N . PHE A 1 282 ? -12.612 -1.200 21.990 1.00 97.00 282 PHE A N 1
ATOM 2187 C CA . PHE A 1 282 ? -11.758 -1.901 22.950 1.00 97.00 282 PHE A CA 1
ATOM 2188 C C . PHE A 1 282 ? -12.570 -2.740 23.936 1.00 97.00 282 PHE A C 1
ATOM 2190 O O . PHE A 1 282 ? -12.309 -3.934 24.091 1.00 97.00 282 PHE A O 1
ATOM 2197 N N . GLY A 1 283 ? -13.598 -2.155 24.559 1.00 95.88 283 GLY A N 1
ATOM 2198 C CA . GLY A 1 283 ? -14.478 -2.867 25.485 1.00 95.88 283 GLY A CA 1
ATOM 2199 C C . GLY A 1 283 ? -15.154 -4.083 24.841 1.00 95.88 283 GLY A C 1
ATOM 2200 O O . GLY A 1 283 ? -15.157 -5.170 25.422 1.00 95.88 283 GLY A O 1
ATOM 2201 N N . LEU A 1 284 ? -15.658 -3.933 23.610 1.00 95.25 284 LEU A N 1
ATOM 2202 C CA . LEU A 1 284 ? -16.251 -5.029 22.833 1.00 95.25 284 LEU A CA 1
ATOM 2203 C C . LEU A 1 284 ? -15.231 -6.131 22.509 1.00 95.25 284 LEU A C 1
ATOM 2205 O O . LEU A 1 284 ? -15.534 -7.320 22.649 1.00 95.25 284 LEU A O 1
ATOM 2209 N N . ALA A 1 285 ? -14.016 -5.756 22.105 1.00 95.50 285 ALA A N 1
ATOM 2210 C CA . ALA A 1 285 ? -12.954 -6.707 21.799 1.00 95.50 285 ALA A CA 1
ATOM 2211 C C . ALA A 1 285 ? -12.493 -7.477 23.050 1.00 95.50 285 ALA A C 1
ATOM 2213 O O . ALA A 1 285 ? -12.353 -8.700 22.995 1.00 95.50 285 ALA A O 1
ATOM 2214 N N . CYS A 1 286 ? -12.339 -6.797 24.189 1.00 94.19 286 CYS A N 1
ATOM 2215 C CA . CYS A 1 286 ? -12.022 -7.411 25.478 1.00 94.19 286 CYS A CA 1
ATOM 2216 C C . CYS A 1 286 ? -13.125 -8.364 25.951 1.00 94.19 286 CYS A C 1
ATOM 2218 O O . CYS A 1 286 ? -12.822 -9.489 26.348 1.00 94.19 286 CYS A O 1
ATOM 2220 N N . ALA A 1 287 ? -14.398 -7.968 25.857 1.00 92.19 287 ALA A N 1
ATOM 2221 C CA . ALA A 1 287 ? -15.522 -8.841 26.197 1.00 92.19 287 ALA A CA 1
ATOM 2222 C C . ALA A 1 287 ? -15.504 -10.135 25.366 1.00 92.19 287 ALA A C 1
ATOM 2224 O O . ALA A 1 287 ? -15.693 -11.226 25.902 1.00 92.19 287 ALA A O 1
ATOM 2225 N N . HIS A 1 288 ? -15.196 -10.026 24.071 1.00 91.50 288 HIS A N 1
ATOM 2226 C CA . HIS A 1 288 ? -15.088 -11.180 23.184 1.00 91.50 288 HIS A CA 1
ATOM 2227 C C . HIS A 1 288 ? -13.878 -12.076 23.495 1.00 91.50 288 HIS A C 1
ATOM 2229 O O . HIS A 1 288 ? -14.017 -13.294 23.560 1.00 91.50 288 HIS A O 1
ATOM 2235 N N . LEU A 1 289 ? -12.687 -11.494 23.656 1.00 91.75 289 LEU A N 1
ATOM 2236 C CA . LEU A 1 289 ? -11.438 -12.252 23.789 1.00 91.75 289 LEU A CA 1
ATOM 2237 C C . LEU A 1 289 ? -11.207 -12.812 25.197 1.00 91.75 289 LEU A C 1
ATOM 2239 O O . LEU A 1 289 ? -10.573 -13.855 25.344 1.00 91.75 289 LEU A O 1
ATOM 2243 N N . LEU A 1 290 ? -11.689 -12.114 26.227 1.00 89.25 290 LEU A N 1
ATOM 2244 C CA . LEU A 1 290 ? -11.464 -12.458 27.633 1.00 89.25 290 LEU A CA 1
ATOM 2245 C C . LEU A 1 290 ? -12.716 -13.010 28.326 1.00 89.25 290 LEU A C 1
ATOM 2247 O O . LEU A 1 290 ? -12.624 -13.445 29.472 1.00 89.25 290 LEU A O 1
ATOM 2251 N N . GLY A 1 291 ? -13.880 -12.990 27.668 1.00 85.56 291 GLY A N 1
ATOM 2252 C CA . GLY A 1 291 ? -15.150 -13.386 28.285 1.00 85.56 291 GLY A CA 1
ATOM 2253 C C . GLY A 1 291 ? -15.605 -12.433 29.395 1.00 85.56 291 GLY A C 1
ATOM 2254 O O . GLY A 1 291 ? -16.347 -12.838 30.289 1.00 85.56 291 GLY A O 1
ATOM 2255 N N . LEU A 1 292 ? -15.134 -11.182 29.374 1.00 77.06 292 LEU A N 1
ATOM 2256 C CA . LEU A 1 292 ? -15.513 -10.172 30.357 1.00 77.06 292 LEU A CA 1
ATOM 2257 C C . LEU A 1 292 ? -16.935 -9.651 30.077 1.00 77.06 292 LEU A C 1
ATOM 2259 O O . LEU A 1 292 ? -17.294 -9.442 28.916 1.00 77.06 292 LEU A O 1
ATOM 2263 N N . PRO A 1 293 ? -17.748 -9.381 31.113 1.00 66.94 293 PRO A N 1
ATOM 2264 C CA . PRO A 1 293 ? -18.987 -8.627 30.953 1.00 66.94 293 PRO A CA 1
ATOM 2265 C C . PRO A 1 293 ? -18.718 -7.278 30.269 1.00 66.94 293 PRO A C 1
ATOM 2267 O O . PRO A 1 293 ? -17.777 -6.574 30.642 1.00 66.94 293 PRO A O 1
ATOM 2270 N N . SER A 1 294 ? -19.565 -6.873 29.320 1.00 57.72 294 SER A N 1
ATOM 2271 C CA . SER A 1 294 ? -19.402 -5.645 28.516 1.00 57.72 294 SER A CA 1
ATOM 2272 C C . SER A 1 294 ? -19.274 -4.343 29.328 1.00 57.72 294 SER A C 1
ATOM 2274 O O . SER A 1 294 ? -18.810 -3.342 28.795 1.00 57.72 294 SER A O 1
ATOM 2276 N N . ALA A 1 295 ? -19.633 -4.354 30.615 1.00 55.38 295 ALA A N 1
ATOM 2277 C CA . ALA A 1 295 ? -19.528 -3.222 31.539 1.00 55.38 295 ALA A CA 1
ATOM 2278 C C . ALA A 1 295 ? -18.264 -3.226 32.430 1.00 55.38 295 ALA A C 1
ATOM 2280 O O . ALA A 1 295 ? -18.163 -2.409 33.339 1.00 55.38 295 ALA A O 1
ATOM 2281 N N . SER A 1 296 ? -17.327 -4.162 32.230 1.00 50.38 296 SER A N 1
ATOM 2282 C CA . SER A 1 296 ? -16.219 -4.409 33.173 1.00 50.38 296 SER A CA 1
ATOM 2283 C C . SER A 1 296 ? -14.811 -4.164 32.628 1.00 50.38 296 SER A C 1
ATOM 2285 O O . SER A 1 296 ? -13.845 -4.433 33.336 1.00 50.38 296 SER A O 1
ATOM 2287 N N . ALA A 1 297 ? -14.666 -3.622 31.416 1.00 47.31 297 ALA A N 1
ATOM 2288 C CA . ALA A 1 297 ? -13.381 -3.093 30.969 1.00 47.31 297 ALA A CA 1
ATOM 2289 C C . ALA A 1 297 ? -13.237 -1.662 31.522 1.00 47.31 297 ALA A C 1
ATOM 2291 O O . ALA A 1 297 ? -13.917 -0.767 31.015 1.00 47.31 297 ALA A O 1
ATOM 2292 N N . PRO A 1 298 ? -12.432 -1.412 32.575 1.00 44.28 298 PRO A N 1
ATOM 2293 C CA . PRO A 1 298 ? -12.098 -0.041 32.929 1.00 44.28 298 PRO A CA 1
ATOM 2294 C C . PRO A 1 298 ? -11.440 0.610 31.710 1.00 44.28 298 PRO A C 1
ATOM 2296 O O . PRO A 1 298 ? -10.620 -0.021 31.041 1.00 44.28 298 PRO A O 1
ATOM 2299 N N . ALA A 1 299 ? -11.823 1.852 31.412 1.00 42.12 299 ALA A N 1
ATOM 2300 C CA . ALA A 1 299 ? -11.085 2.674 30.466 1.00 42.12 299 ALA A CA 1
ATOM 2301 C C . ALA A 1 299 ? -9.621 2.688 30.929 1.00 42.12 299 ALA A C 1
ATOM 2303 O O . ALA A 1 299 ? -9.337 3.112 32.052 1.00 42.12 299 ALA A O 1
ATOM 2304 N N . CYS A 1 300 ? -8.714 2.134 30.124 1.00 38.22 300 CYS A N 1
ATOM 2305 C CA . CYS A 1 300 ? -7.290 2.299 30.378 1.00 38.22 300 CYS A CA 1
ATOM 2306 C C . CYS A 1 300 ? -6.985 3.790 30.216 1.00 38.22 300 CYS A C 1
ATOM 2308 O O . CYS A 1 300 ? -7.188 4.337 29.135 1.00 38.22 300 CYS A O 1
ATOM 2310 N N . ALA A 1 301 ? -6.601 4.416 31.329 1.00 33.78 301 ALA A N 1
ATOM 2311 C CA . ALA A 1 301 ? -6.014 5.748 31.379 1.00 33.78 301 ALA A CA 1
ATOM 2312 C C . ALA A 1 301 ? -4.587 5.739 30.823 1.00 33.78 301 ALA A C 1
ATOM 2314 O O . ALA A 1 301 ? -3.936 4.667 30.905 1.00 33.78 301 ALA A O 1
#

Sequence (301 aa):
AMGVGIDAAIARAHAAGVEFVPFIDELVFPKAVVAAFKDNITDGKGRIRWCNATAALLEAQLDAVFARFPGLDGILVRTGETYVYDTPYHEGNSPTAGVSGDAAQVAIWVDVITRVRAIVCERHGKQVYWRAWDSFAGWSGDPGYYLNVTDPIAPHPLLYFSVKHTAGDFFRCMAFNRQLGVGKHAQIIEVELQREYEGKGAVPNYVLHGVIDGFDDLGPSQDIGIASLLSKPQIRGVWTWSRGGGWWGPYIHGREFWVDLHVRVMATWWGSNGTVSEAAAFGLACAHLLGLPSASAPACA

Organism: NCBI:txid1486930

Secondary structure (DSSP, 8-state):
-HHHHHHHHHHHHHHTT-----EEESSEEEHHHHHHTHHHHB-TTSPBPPSHHHHHHHHHHHHHHHHH-TT--EEEEE-SS---SS-TTEEE--TTTT--SHHHHHHHHHHHHHHHIIIIIIIS--EEEEE---TTSS-TT-HHHHHHHHTTSPP-TTEEEEEESBSSSS-TTSPB-TTTT-SSSEEEEEEESS-GGGTTTSS----HHHHHT--GGG-TT---SGGGGTT-TTEEEEEEE-S--SS------S--HHHHHHHHHHHHHHHTTTSS-HHHHHHHHHHHHH---TT------

pLDDT: mean 90.47, std 11.65, range [33.78, 98.75]

InterPro domains:
  IPR017853 Glycoside hydrolase superfamily [SSF51445] (55-260)